Protein AF-A0A7W9X3P3-F1 (afdb_monomer)

pLDDT: mean 77.95, std 15.44, range [46.75, 98.12]

Secondary structure (DSSP, 8-state):
-----B-S-TTT--B-SS--SB-TTT--BSS-TT-PPPPP---------PPPPPPPPPPPPPPPP-PPPP--PPPPPPPPPPPPPPPPPPPPP------PPPPPPPP-------HHHHHHHHHHHHHHHHHHSPPHHHHHHHHHHHHHHHHTT-HHHHHHHHHHHHHTT--HHHHHHHHHHHHHHHHHHHHHHHHHHHHHHHHHHHHHHHHTT-HHHHHHHHHHHHHHH---HHHHHHHHHHHHHHHTSGGG-TT-

Organism: NCBI:txid373040

Solvent-accessible surface area (backbone atoms only — not comparable to full-atom values): 16671 Å² total; per-residue (Å²): 133,90,80,71,55,43,46,82,51,83,91,68,58,50,70,49,98,61,93,57,65,49,39,92,87,79,64,51,67,62,58,75,92,79,75,70,81,79,76,87,82,79,84,80,84,91,75,95,75,80,92,74,81,84,77,80,85,79,80,86,78,81,84,76,87,80,77,82,76,83,83,79,78,77,80,82,77,82,79,83,79,83,79,84,81,84,85,80,83,88,80,86,91,79,87,92,78,92,76,81,88,76,85,80,80,80,78,82,80,75,72,75,79,54,67,68,60,52,52,49,53,50,49,52,52,51,49,53,52,55,73,68,48,74,54,67,72,62,54,51,52,53,51,53,50,32,52,51,38,19,69,70,58,35,64,65,64,25,48,54,47,48,56,55,44,60,73,64,66,64,57,72,67,60,51,50,53,51,50,51,53,43,52,53,28,47,54,52,37,53,51,52,50,51,49,50,55,52,45,55,57,51,50,56,53,32,49,54,26,50,76,69,68,36,39,69,60,27,48,53,52,50,52,54,49,31,71,78,71,53,81,50,73,68,57,47,52,53,48,52,52,43,58,48,54,47,65,73,31,76,88,64,45,92,88,116

Foldseek 3Di:
DDQDQFDPPPVGGDGHPDDDQADPPPRDGPDDPPPDPDDDDDDDDDDDDDDDDDDDDDDDDDDDDDDDDDDDDDDDDDDDDDDDDDDDDDDDDDDDDDDDDDDDDDDPPPPPPPVVVVVVVVVVVVVVVVVLQPDPVVLVVLLVVLLVCLLVVNLPVSVVSLVVSVVNVDDPVSNVVSVVSSVVSNVVSVLVVVLVVVCVVLVVVLVVCVVVLNLVVSLVSLVVSCVVNNDDPVSVVSNVVSVVSCCVDPVNDPPD

Radius of gyration: 38.67 Å; Cα contacts (8 Å, |Δi|>4): 108; chains: 1; bounding box: 88×58×127 Å

Sequence (256 aa):
MAHNDSCINTGCGRAFPQPVDFCPWCGTAQRPLNAVPAPPVVMPTVFPVLPVTPAPPAPPVPPAPVIAAPVVQPPPAPKPIPAPAPSVPPAPPVPPVRANPPPRPAVPTRKPIRLRWWLIGLGLLWLAWMLTKPTAARIERRMASAVALAKECKPKEAQDELIALRKTRATPEQLRQVQSALNTAAAACTRAEQRRAAWTTANNAIERLLNAGSFEQARTRLATFTKCWGEDARTREVKARIDAGRRDHPLADPSR

Mean predicted aligned error: 20.93 Å

Nearest PDB structures (foldseek):
  7kw7-assembly1_E  TM=3.861E-01  e=1.445E+00  Homo sapiens
  3uq3-assembly1_A  TM=3.577E-01  e=4.875E+00  Saccharomyces cerevisiae S288C
  4ui9-assembly1_K  TM=4.237E-01  e=7.059E+00  Homo sapiens

Structure (mmCIF, N/CA/C/O backbone):
data_AF-A0A7W9X3P3-F1
#
_entry.id   AF-A0A7W9X3P3-F1
#
loop_
_atom_site.group_PDB
_atom_site.id
_atom_site.type_symbol
_atom_site.label_atom_id
_atom_site.label_alt_id
_atom_site.label_comp_id
_atom_site.label_asym_id
_atom_site.label_entity_id
_atom_site.label_seq_id
_atom_site.pdbx_PDB_ins_code
_atom_site.Cartn_x
_atom_site.Cartn_y
_atom_site.Cartn_z
_atom_site.occupancy
_atom_site.B_iso_or_equiv
_atom_site.auth_seq_id
_atom_site.auth_comp_id
_atom_site.auth_asym_id
_atom_site.auth_atom_id
_atom_site.pdbx_PDB_model_num
ATOM 1 N N . MET A 1 1 ? 36.870 16.462 22.069 1.00 52.88 1 MET A N 1
ATOM 2 C CA . MET A 1 1 ? 35.479 16.392 21.573 1.00 52.88 1 MET A CA 1
ATOM 3 C C . MET A 1 1 ? 34.710 17.477 22.305 1.00 52.88 1 MET A C 1
ATOM 5 O O . MET A 1 1 ? 34.706 17.442 23.526 1.00 52.88 1 MET A O 1
ATOM 9 N N . ALA A 1 2 ? 34.191 18.489 21.609 1.00 53.66 2 ALA A N 1
ATOM 10 C CA . ALA A 1 2 ? 33.424 19.554 22.255 1.00 53.66 2 ALA A CA 1
ATOM 11 C C . ALA A 1 2 ? 32.074 18.981 22.711 1.00 53.66 2 ALA A C 1
ATOM 13 O O . ALA A 1 2 ? 31.336 18.429 21.894 1.00 53.66 2 ALA A O 1
ATOM 14 N N . HIS A 1 3 ? 31.789 19.039 24.010 1.00 65.62 3 HIS A N 1
ATOM 15 C CA . HIS A 1 3 ? 30.486 18.658 24.540 1.00 65.62 3 HIS A CA 1
ATOM 16 C C . HIS A 1 3 ? 29.525 19.825 24.310 1.00 65.62 3 HIS A C 1
ATOM 18 O O . HIS A 1 3 ? 29.784 20.944 24.741 1.00 65.62 3 HIS A O 1
ATOM 24 N N . ASN A 1 4 ? 28.449 19.577 23.564 1.00 74.50 4 ASN A N 1
ATOM 25 C CA . ASN A 1 4 ? 27.385 20.556 23.404 1.00 74.50 4 ASN A CA 1
ATOM 26 C C . ASN A 1 4 ? 26.510 20.503 24.655 1.00 74.50 4 ASN A C 1
ATOM 28 O O . ASN A 1 4 ? 25.681 19.606 24.795 1.00 74.50 4 ASN A O 1
ATOM 32 N N . ASP A 1 5 ? 26.669 21.483 25.540 1.00 84.56 5 ASP A N 1
ATOM 33 C CA . ASP A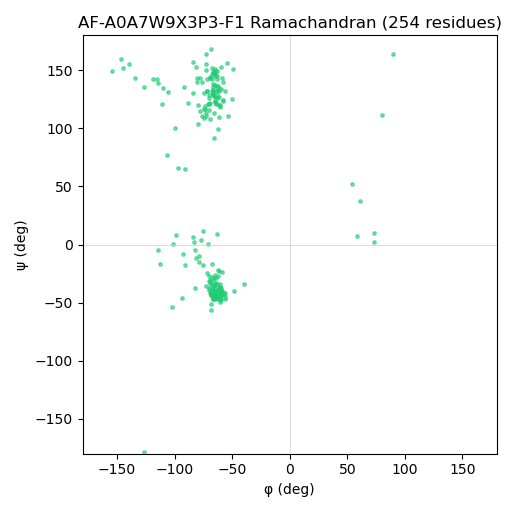 1 5 ? 25.846 21.624 26.748 1.00 84.56 5 ASP A CA 1
ATOM 34 C C . ASP A 1 5 ? 24.438 22.166 26.440 1.00 84.56 5 ASP A C 1
ATOM 36 O O . ASP A 1 5 ? 23.705 22.549 27.344 1.00 84.56 5 ASP A O 1
ATOM 40 N N . SER A 1 6 ? 24.031 22.213 25.166 1.00 89.69 6 SER A N 1
ATOM 41 C CA . SER A 1 6 ? 22.710 22.664 24.725 1.00 89.69 6 SER A CA 1
ATOM 42 C C . SER A 1 6 ? 22.143 21.814 23.592 1.00 89.69 6 SER A C 1
ATOM 44 O O . SER A 1 6 ? 22.866 21.145 22.854 1.00 89.69 6 SER A O 1
ATOM 46 N N . CYS A 1 7 ? 20.815 21.814 23.483 1.00 90.69 7 CYS A N 1
ATOM 47 C CA . CYS A 1 7 ? 20.086 21.038 22.490 1.00 90.69 7 CYS A CA 1
ATOM 48 C C . CYS A 1 7 ? 20.416 21.483 21.055 1.00 90.69 7 CYS A C 1
ATOM 50 O O . CYS A 1 7 ? 20.187 22.638 20.706 1.00 90.69 7 CYS A O 1
ATOM 52 N N . ILE A 1 8 ? 20.823 20.537 20.196 1.00 91.19 8 ILE A N 1
ATOM 53 C CA . ILE A 1 8 ? 21.183 20.776 18.783 1.00 91.19 8 ILE A CA 1
ATOM 54 C C . ILE A 1 8 ? 20.029 21.332 17.930 1.00 91.19 8 ILE A C 1
ATOM 56 O O . ILE A 1 8 ? 20.245 21.957 16.895 1.00 91.19 8 ILE A O 1
ATOM 60 N N . ASN A 1 9 ? 18.783 21.115 18.360 1.00 88.50 9 ASN A N 1
ATOM 61 C CA . ASN A 1 9 ? 17.610 21.701 17.723 1.00 88.50 9 ASN A CA 1
ATOM 62 C C . ASN A 1 9 ? 17.520 23.204 18.040 1.00 88.50 9 ASN A C 1
ATOM 64 O O . ASN A 1 9 ? 17.231 23.581 19.182 1.00 88.50 9 ASN A O 1
ATOM 68 N N . THR A 1 10 ? 17.691 24.040 17.011 1.00 87.19 10 THR A N 1
ATOM 69 C CA . THR A 1 10 ? 17.633 25.510 17.091 1.00 87.19 10 THR A CA 1
ATOM 70 C C . THR A 1 10 ? 16.294 26.041 17.607 1.00 87.19 10 THR A C 1
ATOM 72 O O . THR A 1 10 ? 16.258 27.122 18.184 1.00 87.19 10 THR A O 1
ATOM 75 N N . GLY A 1 11 ? 15.202 25.277 17.474 1.00 88.81 11 GLY A N 1
ATOM 76 C CA . GLY A 1 11 ? 13.895 25.632 18.034 1.00 88.81 11 GLY A CA 1
ATOM 77 C C . GLY A 1 11 ? 13.750 25.362 19.538 1.00 88.81 11 GLY A C 1
ATOM 78 O O . GLY A 1 11 ? 12.816 25.860 20.159 1.00 88.81 11 GLY A O 1
ATOM 79 N N . CYS A 1 12 ? 14.646 24.569 20.138 1.00 93.06 12 CYS A N 1
ATOM 80 C CA . CYS A 1 12 ? 14.621 24.268 21.570 1.00 93.06 12 CYS A CA 1
ATOM 81 C C . CYS A 1 12 ? 15.664 25.085 22.339 1.00 93.06 12 CYS A C 1
ATOM 83 O O . CYS A 1 12 ? 15.305 25.734 23.318 1.00 93.06 12 CYS A O 1
ATOM 85 N N . GLY A 1 13 ? 16.937 25.033 21.925 1.00 85.81 13 GLY A N 1
ATOM 86 C CA . GLY A 1 13 ? 18.033 25.850 22.473 1.00 85.81 13 GLY A CA 1
ATOM 87 C C . GLY A 1 13 ? 18.315 25.720 23.979 1.00 85.81 13 GLY A C 1
ATOM 88 O O . GLY A 1 13 ? 19.098 26.493 24.523 1.00 85.81 13 GLY A O 1
ATOM 89 N N . ARG A 1 14 ? 17.680 24.779 24.688 1.00 88.62 14 ARG A N 1
ATOM 90 C CA . ARG A 1 14 ? 17.840 24.626 26.142 1.00 88.62 14 ARG A CA 1
ATOM 91 C C . ARG A 1 14 ? 19.169 23.962 26.486 1.00 88.62 14 ARG A C 1
ATOM 93 O O . ARG A 1 14 ? 19.564 23.002 25.823 1.00 88.62 14 ARG A O 1
ATOM 100 N N . ALA A 1 15 ? 19.807 24.464 27.540 1.00 90.94 15 ALA A N 1
ATOM 101 C CA . ALA A 1 15 ? 21.028 23.901 28.098 1.00 90.94 15 ALA A CA 1
ATOM 102 C C . ALA A 1 15 ? 20.743 22.706 29.024 1.00 90.94 15 ALA A C 1
ATOM 104 O O . ALA A 1 15 ? 19.674 22.633 29.640 1.00 90.94 15 ALA A O 1
ATOM 105 N N . PHE A 1 16 ? 21.700 21.788 29.135 1.00 87.44 16 PHE A N 1
ATOM 106 C CA . PHE A 1 16 ? 21.629 20.610 29.993 1.00 87.44 16 PHE A CA 1
ATOM 107 C C . PHE A 1 16 ? 22.685 20.669 31.102 1.00 87.44 16 PHE A C 1
ATOM 109 O O . PHE A 1 16 ? 23.813 21.075 30.842 1.00 87.44 16 PHE A O 1
ATOM 116 N N . PRO A 1 17 ? 22.365 20.203 32.323 1.00 85.06 17 PRO A N 1
ATOM 117 C CA . PRO A 1 17 ? 23.364 20.037 33.377 1.00 85.06 17 PRO A CA 1
ATOM 118 C C . PRO A 1 17 ? 24.263 18.806 33.162 1.00 85.06 17 PRO A C 1
ATOM 120 O O . PRO A 1 17 ? 25.310 18.703 33.793 1.00 85.06 17 PRO A O 1
ATOM 123 N N . GLN A 1 18 ? 23.852 17.857 32.310 1.00 86.31 18 GLN A N 1
ATOM 124 C CA . GLN A 1 18 ? 24.606 16.649 31.959 1.00 86.31 18 GLN A CA 1
ATOM 125 C C . GLN A 1 18 ? 24.376 16.269 30.486 1.00 86.31 18 GLN A C 1
ATOM 127 O O . GLN A 1 18 ? 23.300 16.552 29.952 1.00 86.31 18 GLN A O 1
ATOM 132 N N . PRO A 1 19 ? 25.341 15.600 29.828 1.00 85.25 19 PRO A N 1
ATOM 133 C CA . PRO A 1 19 ? 25.172 15.114 28.464 1.00 85.25 19 PRO A CA 1
ATOM 134 C C . PRO A 1 19 ? 24.085 14.033 28.410 1.00 85.25 19 PRO A C 1
ATOM 136 O O . PRO A 1 19 ? 24.173 13.008 29.082 1.00 85.25 19 PRO A O 1
ATOM 139 N N . VAL A 1 20 ? 23.067 14.262 27.583 1.00 88.81 20 VAL A N 1
ATOM 140 C CA . VAL A 1 20 ? 21.946 13.340 27.353 1.00 88.81 20 VAL A CA 1
ATOM 141 C C . VAL A 1 20 ? 21.919 12.911 25.889 1.00 88.81 20 VAL A C 1
ATOM 143 O O . VAL A 1 20 ? 22.173 13.725 25.006 1.00 88.81 20 VAL A O 1
ATOM 146 N N . ASP A 1 21 ? 21.587 11.648 25.604 1.00 91.25 21 ASP A N 1
ATOM 147 C CA . ASP A 1 21 ? 21.492 11.163 24.217 1.00 91.25 21 ASP A CA 1
ATOM 148 C C . ASP A 1 21 ? 20.252 11.720 23.490 1.00 91.25 21 ASP A C 1
ATOM 150 O O . ASP A 1 21 ? 20.253 11.855 22.265 1.00 91.25 21 ASP A O 1
ATOM 154 N N . PHE A 1 22 ? 19.215 12.108 24.241 1.00 90.44 22 PHE A N 1
ATOM 155 C CA . PHE A 1 22 ? 17.973 12.700 23.737 1.00 90.44 22 PHE A CA 1
ATOM 156 C C . PHE A 1 22 ? 17.561 13.920 24.564 1.00 90.44 22 PHE A C 1
ATOM 158 O O . PHE A 1 22 ? 17.693 13.931 25.785 1.00 90.44 22 PHE A O 1
ATOM 165 N N . CYS A 1 23 ? 17.001 14.938 23.905 1.00 92.19 23 CYS A N 1
ATOM 166 C CA . CYS A 1 23 ? 16.419 16.087 24.592 1.00 92.19 23 CYS A CA 1
ATOM 167 C C . CYS A 1 23 ? 15.134 15.680 25.345 1.00 92.19 23 CYS A C 1
ATOM 169 O O . CYS A 1 23 ? 14.175 15.278 24.687 1.00 92.19 23 CYS A O 1
ATOM 171 N N . PRO A 1 24 ? 15.030 15.864 26.673 1.00 91.88 24 PRO A N 1
ATOM 172 C CA . PRO A 1 24 ? 13.815 15.592 27.437 1.00 91.88 24 PRO A CA 1
ATOM 173 C C . PRO A 1 24 ? 12.662 16.553 27.104 1.00 91.88 24 PRO A C 1
ATOM 175 O O . PRO A 1 24 ? 11.518 16.260 27.430 1.00 91.88 24 PRO A O 1
ATOM 178 N N . TRP A 1 25 ? 12.936 17.692 26.456 1.00 91.94 25 TRP A N 1
ATOM 179 C CA . TRP A 1 25 ? 11.903 18.679 26.118 1.00 91.94 25 TRP A CA 1
ATOM 180 C C . TRP A 1 25 ? 11.325 18.494 24.716 1.00 91.94 25 TRP A C 1
ATOM 182 O O . TRP A 1 25 ? 10.112 18.552 24.551 1.00 91.94 25 TRP A O 1
ATOM 192 N N . CYS A 1 26 ? 12.170 18.285 23.703 1.00 92.81 26 CYS A N 1
ATOM 193 C CA . CYS A 1 26 ? 11.725 18.180 22.306 1.00 92.81 26 CYS A CA 1
ATOM 194 C C . CYS A 1 26 ? 11.942 16.797 21.674 1.00 92.81 26 CYS A C 1
ATOM 196 O O . CYS A 1 26 ? 11.560 16.591 20.527 1.00 92.81 26 CYS A O 1
ATOM 198 N N . GLY A 1 27 ? 12.575 15.857 22.382 1.00 91.62 27 GLY A N 1
ATOM 199 C CA . GLY A 1 27 ? 12.833 14.500 21.891 1.00 91.62 27 GLY A CA 1
ATOM 200 C C . GLY A 1 27 ? 13.923 14.385 20.820 1.00 91.62 27 GLY A C 1
ATOM 201 O O . GLY A 1 27 ? 14.166 13.288 20.328 1.00 91.62 27 GLY A O 1
ATOM 202 N N . THR A 1 28 ? 14.598 15.475 20.435 1.00 91.94 28 THR A N 1
ATOM 203 C CA . THR A 1 28 ? 15.670 15.423 19.426 1.00 91.94 28 THR A CA 1
ATOM 204 C C . THR A 1 28 ? 16.890 14.659 19.952 1.00 91.94 28 THR A C 1
ATOM 206 O O . THR A 1 28 ? 17.358 14.930 21.062 1.00 91.94 28 THR A O 1
ATOM 209 N N . ALA A 1 29 ? 17.410 13.723 19.152 1.00 91.19 29 ALA A N 1
ATOM 210 C CA . ALA A 1 29 ? 18.646 12.999 19.442 1.00 91.19 29 ALA A CA 1
ATOM 211 C C . ALA A 1 29 ? 19.849 13.955 19.393 1.00 91.19 29 ALA A C 1
ATOM 213 O O . ALA A 1 29 ? 20.026 14.682 18.417 1.00 91.19 29 ALA A O 1
ATOM 214 N N . GLN A 1 30 ? 20.666 13.955 20.445 1.00 87.88 30 GLN A N 1
ATOM 215 C CA . GLN A 1 30 ? 21.845 14.821 20.571 1.00 87.88 30 GLN A CA 1
ATOM 216 C C . GLN A 1 30 ? 23.120 14.165 20.031 1.00 87.88 30 GLN A C 1
ATOM 218 O O . GLN A 1 30 ? 24.097 14.859 19.756 1.00 87.88 30 GLN A O 1
ATOM 223 N N . ARG A 1 31 ? 23.124 12.836 19.855 1.00 82.31 31 ARG A N 1
ATOM 224 C CA . ARG A 1 31 ? 24.236 12.099 19.247 1.00 82.31 31 ARG A CA 1
ATOM 225 C C . ARG A 1 31 ? 23.866 11.549 17.867 1.00 82.31 31 ARG A C 1
ATOM 227 O O . ARG A 1 31 ? 22.810 10.932 17.726 1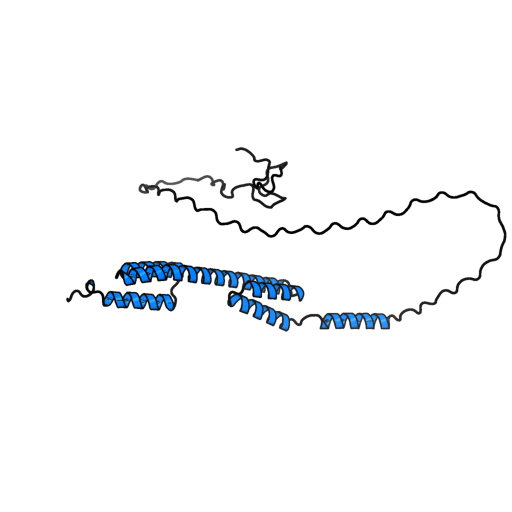.00 82.31 31 ARG A O 1
ATOM 234 N N . PRO A 1 32 ? 24.743 11.694 16.857 1.00 68.62 32 PRO A N 1
ATOM 235 C CA . PRO A 1 32 ? 24.604 10.951 15.614 1.00 68.62 32 PRO A CA 1
ATOM 236 C C . PRO A 1 32 ? 24.792 9.458 15.913 1.00 68.62 32 PRO A C 1
ATOM 238 O O . PRO A 1 32 ? 25.832 9.049 16.425 1.00 68.62 32 PRO A O 1
ATOM 241 N N . LEU A 1 33 ? 23.800 8.635 15.568 1.00 59.56 33 LEU A N 1
ATOM 242 C CA . LEU A 1 33 ? 23.767 7.179 15.805 1.00 59.56 33 LEU A CA 1
ATOM 243 C C . LEU A 1 33 ? 24.865 6.375 15.067 1.00 59.56 33 LEU A C 1
ATOM 245 O O . LEU A 1 33 ? 24.839 5.150 15.082 1.00 59.56 33 LEU A O 1
ATOM 249 N N . ASN A 1 34 ? 25.840 7.040 14.443 1.00 55.09 34 ASN A N 1
ATOM 250 C CA . ASN A 1 34 ? 26.909 6.415 13.660 1.00 55.09 34 ASN A CA 1
ATOM 251 C C . ASN A 1 34 ? 28.246 6.253 14.398 1.00 55.09 34 ASN A C 1
ATOM 253 O O . ASN A 1 34 ? 29.224 5.835 13.787 1.00 55.09 34 ASN A O 1
ATOM 257 N N . ALA A 1 35 ? 28.313 6.526 15.701 1.00 51.00 35 ALA A N 1
ATOM 258 C CA . ALA A 1 35 ? 29.485 6.185 16.508 1.00 51.00 35 ALA A CA 1
ATOM 259 C C . ALA A 1 35 ? 29.265 4.855 17.246 1.00 51.00 35 ALA A C 1
ATOM 261 O O . ALA A 1 35 ? 29.175 4.820 18.471 1.00 51.00 35 ALA A O 1
ATOM 262 N N . VAL A 1 36 ? 29.161 3.753 16.499 1.00 49.44 36 VAL A N 1
ATOM 263 C CA . VAL A 1 36 ? 29.409 2.423 17.070 1.00 49.44 36 VAL A CA 1
ATOM 264 C C . VAL A 1 36 ? 30.929 2.304 17.237 1.00 49.44 36 VAL A C 1
ATOM 266 O O . VAL A 1 36 ? 31.634 2.367 16.228 1.00 49.44 36 VAL A O 1
ATOM 269 N N . PRO A 1 37 ? 31.477 2.170 18.458 1.00 50.69 37 PRO A N 1
ATOM 270 C CA . PRO A 1 37 ? 32.883 1.828 18.617 1.00 50.69 37 PRO A CA 1
ATOM 271 C C . PRO A 1 37 ? 33.103 0.432 18.027 1.00 50.69 37 PRO A C 1
ATOM 273 O O . PRO A 1 37 ? 32.436 -0.529 18.413 1.00 50.69 37 PRO A O 1
ATOM 276 N N . ALA A 1 38 ? 34.005 0.333 17.051 1.00 47.56 38 ALA A N 1
ATOM 277 C CA . ALA A 1 38 ? 34.409 -0.943 16.481 1.00 47.56 38 ALA A CA 1
ATOM 278 C C . ALA A 1 38 ? 34.924 -1.870 17.604 1.00 47.56 38 ALA A C 1
ATOM 280 O O . ALA A 1 38 ? 35.729 -1.422 18.426 1.00 47.56 38 ALA A O 1
ATOM 281 N N . PRO A 1 39 ? 34.481 -3.139 17.678 1.00 62.25 39 PRO A N 1
ATOM 282 C CA . PRO A 1 39 ? 35.077 -4.097 18.599 1.00 62.25 39 PRO A CA 1
ATOM 283 C C . PRO A 1 39 ? 36.552 -4.341 18.223 1.00 62.25 39 PRO A C 1
ATOM 285 O O . PRO A 1 39 ? 36.898 -4.260 17.040 1.00 62.25 39 PRO A O 1
ATOM 288 N N . PRO A 1 40 ? 37.433 -4.640 19.197 1.00 53.09 40 PRO A N 1
ATOM 289 C CA . PRO A 1 40 ? 38.835 -4.922 18.918 1.00 53.09 40 PRO A CA 1
ATOM 290 C C . PRO A 1 40 ? 38.954 -6.149 18.006 1.00 53.09 40 PRO A C 1
ATOM 292 O O . PRO A 1 40 ? 38.499 -7.245 18.337 1.00 53.09 40 PRO A O 1
ATOM 295 N N . VAL A 1 41 ? 39.559 -5.942 16.836 1.00 52.94 41 VAL A N 1
ATOM 296 C CA . VAL A 1 41 ? 39.858 -6.986 15.854 1.00 52.94 41 VAL A CA 1
ATOM 297 C C . VAL A 1 41 ? 40.957 -7.882 16.420 1.00 52.94 41 VAL A C 1
ATOM 299 O O . VAL A 1 41 ? 42.119 -7.490 16.498 1.00 52.94 41 VAL A O 1
ATOM 302 N N . VAL A 1 42 ? 40.585 -9.102 16.797 1.00 54.47 42 VAL A N 1
ATOM 303 C CA . VAL A 1 42 ? 41.519 -10.218 16.958 1.00 54.47 42 VAL A CA 1
ATOM 304 C C . VAL A 1 42 ? 41.873 -10.699 15.549 1.00 54.47 42 VAL A C 1
ATOM 306 O O . VAL A 1 42 ? 41.019 -11.230 14.841 1.00 54.47 42 VAL A O 1
ATOM 309 N N . MET A 1 43 ? 43.116 -10.470 15.114 1.00 46.75 43 MET A N 1
ATOM 310 C CA . MET A 1 43 ? 43.662 -11.083 13.894 1.00 46.75 43 MET A CA 1
ATOM 311 C C . MET A 1 43 ? 43.718 -12.608 14.069 1.00 46.75 43 MET A C 1
ATOM 313 O O . MET A 1 43 ? 44.078 -13.078 15.151 1.00 46.75 43 MET A O 1
ATOM 317 N N . PRO A 1 44 ? 43.438 -13.388 13.010 1.00 51.00 44 PRO A N 1
ATOM 318 C CA . PRO A 1 44 ? 44.576 -14.014 12.337 1.00 51.00 44 PRO A CA 1
ATOM 319 C C . PRO A 1 44 ? 44.433 -14.205 10.812 1.00 51.00 44 PRO A C 1
ATOM 321 O O . PRO A 1 44 ? 43.346 -14.306 10.254 1.00 51.00 44 PRO A O 1
ATOM 324 N N . THR A 1 45 ? 45.609 -14.357 10.199 1.00 46.84 45 THR A N 1
ATOM 325 C CA . THR A 1 45 ? 45.905 -15.020 8.917 1.00 46.84 45 THR A CA 1
ATOM 326 C C . THR A 1 45 ? 45.643 -14.245 7.621 1.00 46.84 45 THR A C 1
ATOM 328 O O . THR A 1 45 ? 44.526 -13.999 7.178 1.00 46.84 45 THR A O 1
ATOM 331 N N . VAL A 1 46 ? 46.774 -13.922 6.994 1.00 52.22 46 VAL A N 1
ATOM 332 C CA . VAL A 1 46 ? 46.981 -13.246 5.716 1.00 52.22 46 VAL A CA 1
ATOM 333 C C . VAL A 1 46 ? 46.571 -14.150 4.547 1.00 52.22 46 VAL A C 1
ATOM 335 O O . VAL A 1 46 ? 47.107 -15.244 4.398 1.00 52.22 46 VAL A O 1
ATOM 338 N N . PHE A 1 47 ? 45.698 -13.649 3.673 1.00 49.28 47 PHE A N 1
ATOM 339 C CA . PHE A 1 47 ? 45.596 -14.065 2.269 1.00 49.28 47 PHE A CA 1
ATOM 340 C C . PHE A 1 47 ? 45.678 -12.807 1.388 1.00 49.28 47 PHE A C 1
ATOM 342 O O . PHE A 1 47 ? 45.037 -11.806 1.719 1.00 49.28 47 PHE A O 1
ATOM 349 N N . PRO A 1 48 ? 46.451 -12.807 0.286 1.00 60.81 48 PRO A N 1
ATOM 350 C CA . PRO A 1 48 ? 46.573 -11.634 -0.570 1.00 60.81 48 PRO A CA 1
ATOM 351 C C . PRO A 1 48 ? 45.334 -11.503 -1.469 1.00 60.81 48 PRO A C 1
ATOM 353 O O . PRO A 1 48 ? 45.093 -12.341 -2.336 1.00 60.81 48 PRO A O 1
ATOM 356 N N . VAL A 1 49 ? 44.553 -10.437 -1.270 1.00 54.25 49 VAL A N 1
ATOM 357 C CA . VAL A 1 49 ? 43.467 -10.021 -2.172 1.00 54.25 49 VAL A CA 1
ATOM 358 C C . VAL A 1 49 ? 43.926 -8.790 -2.954 1.00 54.25 49 VAL A C 1
ATOM 360 O O . VAL A 1 49 ? 44.474 -7.845 -2.390 1.00 54.25 49 VAL A O 1
ATOM 363 N N . LEU A 1 50 ? 43.721 -8.853 -4.270 1.00 59.88 50 LEU A N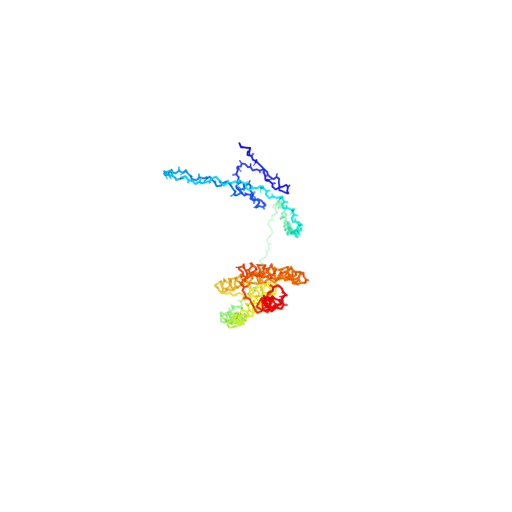 1
ATOM 364 C CA . LEU A 1 50 ? 44.034 -7.846 -5.288 1.00 59.88 50 LEU A CA 1
ATOM 365 C C . LEU A 1 50 ? 43.522 -6.427 -4.937 1.00 59.88 50 LEU A C 1
ATOM 367 O O . LEU A 1 50 ? 42.484 -6.295 -4.284 1.00 59.88 50 LEU A O 1
ATOM 371 N N . PRO A 1 51 ? 44.190 -5.359 -5.417 1.00 58.41 51 PRO A N 1
ATOM 372 C CA . PRO A 1 51 ? 43.796 -3.982 -5.134 1.00 58.41 51 PRO A CA 1
ATOM 373 C C . PRO A 1 51 ? 42.492 -3.611 -5.859 1.00 58.41 51 PRO A C 1
ATOM 375 O O . PRO A 1 51 ? 42.439 -3.557 -7.086 1.00 58.41 51 PRO A O 1
ATOM 378 N N . VAL A 1 52 ? 41.443 -3.321 -5.086 1.00 62.47 52 VAL A N 1
ATOM 379 C CA . VAL A 1 52 ? 40.202 -2.704 -5.576 1.00 62.47 52 VAL A CA 1
ATOM 380 C C . VAL A 1 52 ? 40.359 -1.186 -5.515 1.00 62.47 52 VAL A C 1
ATOM 382 O O . VAL A 1 52 ? 40.608 -0.611 -4.457 1.00 62.47 52 VAL A O 1
ATOM 385 N N . THR A 1 53 ? 40.218 -0.538 -6.667 1.00 61.50 53 THR A N 1
ATOM 386 C CA . THR A 1 53 ? 40.180 0.917 -6.835 1.00 61.50 53 THR A CA 1
ATOM 387 C C . THR A 1 53 ? 38.993 1.527 -6.071 1.00 61.50 53 THR A C 1
ATOM 389 O O . THR A 1 53 ? 37.868 1.042 -6.214 1.00 61.50 53 THR A O 1
ATOM 392 N N . PRO A 1 54 ? 39.186 2.597 -5.274 1.00 60.47 54 PRO A N 1
ATOM 393 C CA . PRO A 1 54 ? 38.086 3.258 -4.579 1.00 60.47 54 PRO A CA 1
ATOM 394 C C . PRO A 1 54 ? 37.182 4.011 -5.566 1.00 60.47 54 PRO A C 1
ATOM 396 O O . PRO A 1 54 ? 37.646 4.805 -6.384 1.00 60.47 54 PRO A O 1
ATOM 399 N N . ALA A 1 55 ? 35.876 3.753 -5.476 1.00 65.19 55 ALA A N 1
ATOM 400 C CA . ALA A 1 55 ? 34.848 4.467 -6.225 1.00 65.19 55 ALA A CA 1
ATOM 401 C C . ALA A 1 55 ? 34.704 5.926 -5.728 1.00 65.19 55 ALA A C 1
ATOM 403 O O . ALA A 1 55 ? 34.818 6.169 -4.523 1.00 65.19 55 ALA A O 1
ATOM 404 N N . PRO A 1 56 ? 34.434 6.899 -6.620 1.00 70.12 56 PRO A N 1
ATOM 405 C CA . PRO A 1 56 ? 34.264 8.302 -6.246 1.00 70.12 56 PRO A CA 1
ATOM 406 C C . PRO A 1 56 ? 32.999 8.534 -5.391 1.00 70.12 56 PRO A C 1
ATOM 408 O O . PRO A 1 56 ? 31.999 7.832 -5.567 1.00 70.12 56 PRO A O 1
ATOM 411 N N . PRO A 1 57 ? 33.014 9.524 -4.476 1.00 65.94 57 PRO A N 1
ATOM 412 C CA . PRO A 1 57 ? 31.882 9.830 -3.605 1.00 65.94 57 PRO A CA 1
ATOM 413 C C . PRO A 1 57 ? 30.680 10.372 -4.394 1.00 65.94 57 PRO A C 1
ATOM 415 O O . PRO A 1 57 ? 30.822 11.200 -5.294 1.00 65.94 57 PRO A O 1
ATOM 418 N N . ALA A 1 58 ? 29.484 9.902 -4.033 1.00 65.62 58 ALA A N 1
ATOM 419 C CA . ALA A 1 58 ? 28.220 10.336 -4.620 1.00 65.62 58 ALA A CA 1
ATOM 420 C C . ALA A 1 58 ? 27.893 11.807 -4.269 1.00 65.62 58 ALA A C 1
ATOM 422 O O . ALA A 1 58 ? 28.212 12.254 -3.164 1.00 65.62 58 ALA A O 1
ATOM 423 N N . PRO A 1 59 ? 27.235 12.562 -5.173 1.00 70.19 59 PRO A N 1
ATOM 424 C CA . PRO A 1 59 ? 26.844 13.946 -4.920 1.00 70.19 59 PRO A CA 1
ATOM 425 C C . PRO A 1 59 ? 25.759 14.061 -3.829 1.00 70.19 59 PRO A C 1
ATOM 427 O O . PRO A 1 59 ? 24.946 13.145 -3.663 1.00 70.19 59 PRO A O 1
ATOM 430 N N . PRO A 1 60 ? 25.714 15.189 -3.093 1.00 63.44 60 PRO A N 1
ATOM 431 C CA . PRO A 1 60 ? 24.753 15.413 -2.018 1.00 63.44 60 PRO A CA 1
ATOM 432 C C . PRO A 1 60 ? 23.319 15.521 -2.553 1.00 63.44 60 PRO A C 1
ATOM 434 O O . PRO A 1 60 ? 23.032 16.254 -3.499 1.00 63.44 60 PRO A O 1
ATOM 437 N N . VAL A 1 61 ? 22.409 14.784 -1.915 1.00 70.31 61 VAL A N 1
ATOM 438 C CA . VAL A 1 61 ? 20.967 14.810 -2.191 1.00 70.31 61 VAL A CA 1
ATOM 439 C C . VAL A 1 61 ? 20.378 16.133 -1.669 1.00 70.31 61 VAL A C 1
ATOM 441 O O . VAL A 1 61 ? 20.660 16.495 -0.524 1.00 70.31 61 VAL A O 1
ATOM 444 N N . PRO A 1 62 ? 19.565 16.865 -2.457 1.00 64.75 62 PRO A N 1
ATOM 445 C CA . PRO A 1 62 ? 18.918 18.091 -1.995 1.00 64.75 62 PRO A CA 1
ATOM 446 C C . PRO A 1 62 ? 17.910 17.812 -0.860 1.00 64.75 62 PRO A C 1
ATOM 448 O O . PRO A 1 62 ? 17.249 16.769 -0.868 1.00 64.75 62 PRO A O 1
ATOM 451 N N . PRO A 1 63 ? 17.765 18.728 0.116 1.00 63.16 63 PRO A N 1
ATOM 452 C CA . PRO A 1 63 ? 16.853 18.552 1.241 1.00 63.16 63 PRO A CA 1
ATOM 453 C C . PRO A 1 63 ? 15.387 18.561 0.786 1.00 63.16 63 PRO A C 1
ATOM 455 O O . PRO A 1 63 ? 14.961 19.403 -0.004 1.00 63.16 63 PRO A O 1
ATOM 458 N N . ALA A 1 64 ? 14.610 17.612 1.311 1.00 59.28 64 ALA A N 1
ATOM 459 C CA . ALA A 1 64 ? 13.169 17.530 1.104 1.00 59.28 64 ALA A CA 1
ATOM 460 C C . ALA A 1 64 ? 12.435 18.737 1.735 1.00 59.28 64 ALA A C 1
ATOM 462 O O . ALA A 1 64 ? 12.873 19.241 2.774 1.00 59.28 64 ALA A O 1
ATOM 463 N N . PRO A 1 65 ? 11.303 19.189 1.159 1.00 55.31 65 PRO A N 1
ATOM 464 C CA . PRO A 1 65 ? 10.502 20.266 1.729 1.00 55.31 65 PRO A CA 1
ATOM 465 C C . PRO A 1 65 ? 9.907 19.856 3.083 1.00 55.31 65 PRO A C 1
ATOM 467 O O . PRO A 1 65 ? 9.248 18.824 3.217 1.00 55.31 65 PRO A O 1
ATOM 470 N N . VAL A 1 66 ? 10.143 20.696 4.091 1.00 57.66 66 VAL A N 1
ATOM 471 C CA . VAL A 1 66 ? 9.618 20.552 5.450 1.00 57.66 66 VAL A CA 1
ATOM 472 C C . VAL A 1 66 ? 8.126 20.887 5.432 1.00 57.66 66 VAL A C 1
ATOM 474 O O . VAL A 1 66 ? 7.742 22.040 5.246 1.00 57.66 66 VAL A O 1
ATOM 477 N N . ILE A 1 67 ? 7.272 19.883 5.625 1.00 54.44 67 ILE A N 1
ATOM 478 C CA . ILE A 1 67 ? 5.846 20.100 5.882 1.00 54.44 67 ILE A CA 1
ATOM 479 C C . ILE A 1 67 ? 5.724 20.618 7.318 1.00 54.44 67 ILE A C 1
ATOM 481 O O . ILE A 1 67 ? 6.093 19.927 8.268 1.00 54.44 67 ILE A O 1
ATOM 485 N N . ALA A 1 68 ? 5.232 21.848 7.470 1.00 47.34 68 ALA A N 1
ATOM 486 C CA . ALA A 1 68 ? 4.975 22.465 8.764 1.00 47.34 68 ALA A CA 1
ATOM 487 C C . ALA A 1 68 ? 3.991 21.612 9.585 1.00 47.34 68 ALA A C 1
ATOM 489 O O . ALA A 1 68 ? 2.883 21.312 9.139 1.00 47.34 68 ALA A O 1
ATOM 490 N N . ALA A 1 69 ? 4.403 21.217 10.790 1.00 54.28 69 ALA A N 1
ATOM 491 C CA . ALA A 1 69 ? 3.530 20.547 11.742 1.00 54.28 69 ALA A CA 1
ATOM 492 C C . ALA A 1 69 ? 2.464 21.528 12.279 1.00 54.28 69 ALA A C 1
ATOM 494 O O . ALA A 1 69 ? 2.773 22.703 12.498 1.00 54.28 69 ALA A O 1
ATOM 495 N N . PRO A 1 70 ? 1.221 21.074 12.522 1.00 53.16 70 PRO A N 1
ATOM 496 C CA . PRO A 1 70 ? 0.188 21.904 13.125 1.00 53.16 70 PRO A CA 1
ATOM 497 C C . PRO A 1 70 ? 0.562 22.264 14.568 1.00 53.16 70 PRO A C 1
ATOM 499 O O . PRO A 1 70 ? 0.860 21.398 15.392 1.00 53.16 70 PRO A O 1
ATOM 502 N N . VAL A 1 71 ? 0.527 23.564 14.863 1.00 53.78 71 VAL A N 1
ATOM 503 C CA . VAL A 1 71 ? 0.699 24.134 16.202 1.00 53.78 71 VAL A CA 1
ATOM 504 C C . VAL A 1 71 ? -0.413 23.606 17.109 1.00 53.78 71 VAL A C 1
ATOM 506 O O . VAL A 1 71 ? -1.579 23.972 16.966 1.00 53.78 71 VAL A O 1
ATOM 509 N N . VAL A 1 72 ? -0.053 22.738 18.052 1.00 53.12 72 VAL A N 1
ATOM 510 C CA . VAL A 1 72 ? -0.935 22.325 19.147 1.00 53.12 72 VAL A CA 1
ATOM 511 C C . VAL A 1 72 ? -1.013 23.488 20.132 1.00 53.12 72 VAL A C 1
ATOM 513 O O . VAL A 1 72 ? -0.038 23.791 20.818 1.00 53.12 72 VAL A O 1
ATOM 516 N N . GLN A 1 73 ? -2.163 24.164 20.188 1.00 56.38 73 GLN A N 1
ATOM 517 C CA . GLN A 1 73 ? -2.431 25.139 21.243 1.00 56.38 73 GLN A CA 1
ATOM 518 C C . GLN A 1 73 ? -2.527 24.411 22.595 1.00 56.38 73 GLN A C 1
ATOM 520 O O . GLN A 1 73 ? -3.257 23.419 22.696 1.00 56.38 73 GLN A O 1
ATOM 525 N N . PRO A 1 74 ? -1.814 24.868 23.638 1.00 62.06 74 PRO A N 1
ATOM 526 C CA . PRO A 1 74 ? -1.981 24.334 24.981 1.00 62.06 74 PRO A CA 1
ATOM 527 C C . PRO A 1 74 ? -3.382 24.667 25.529 1.00 62.06 74 PRO A C 1
ATOM 529 O O . PRO A 1 74 ? -3.939 25.719 25.206 1.00 62.06 74 PRO A O 1
ATOM 532 N N . PRO A 1 75 ? -3.969 23.781 26.356 1.00 67.19 75 PRO A N 1
ATOM 533 C CA . PRO A 1 75 ? -5.288 23.998 26.935 1.00 67.19 75 PRO A CA 1
ATOM 534 C C . PRO A 1 75 ? -5.299 25.238 27.849 1.00 67.19 75 PRO A C 1
ATOM 536 O O . PRO A 1 75 ? -4.308 25.497 28.539 1.00 67.19 75 PRO A O 1
ATOM 539 N N . PRO A 1 76 ? -6.408 25.999 27.890 1.00 62.41 76 PRO A N 1
ATOM 540 C CA . PRO A 1 76 ? -6.522 27.168 28.751 1.00 62.41 76 PRO A CA 1
ATOM 541 C C . PRO A 1 76 ? -6.455 26.772 30.231 1.00 62.41 76 PRO A C 1
ATOM 543 O O . PRO A 1 76 ? -7.070 25.796 30.666 1.00 62.41 76 PRO A O 1
ATOM 546 N N . ALA A 1 77 ? -5.695 27.557 30.995 1.00 68.12 77 ALA A N 1
ATOM 547 C CA . ALA A 1 77 ? -5.486 27.370 32.423 1.00 68.12 77 ALA A CA 1
ATOM 548 C C . ALA A 1 77 ? -6.815 27.415 33.215 1.00 68.12 77 ALA A C 1
ATOM 550 O O . ALA A 1 77 ? -7.691 28.228 32.899 1.00 68.12 77 ALA A O 1
ATOM 551 N N . PRO A 1 78 ? -6.973 26.589 34.269 1.00 62.50 78 PRO A N 1
ATOM 552 C CA . PRO A 1 78 ? -8.124 26.659 35.163 1.00 62.50 78 PRO A CA 1
ATOM 553 C C . PRO A 1 78 ? -8.187 28.017 35.874 1.00 62.50 78 PRO A C 1
ATOM 555 O O . PRO A 1 78 ? -7.183 28.503 36.394 1.00 62.50 78 PRO A O 1
ATOM 558 N N . LYS A 1 79 ? -9.381 28.621 35.920 1.00 69.56 79 LYS A N 1
ATOM 559 C CA . LYS A 1 79 ? -9.634 29.858 36.672 1.00 69.56 79 LYS A CA 1
ATOM 560 C C . LYS A 1 79 ? -9.390 29.634 38.178 1.00 69.56 79 LYS A C 1
ATOM 562 O O . LYS A 1 79 ? -9.867 28.627 38.705 1.00 69.56 79 LYS A O 1
ATOM 567 N N . PRO A 1 80 ? -8.715 30.565 38.879 1.00 60.91 80 PRO A N 1
ATOM 568 C CA . PRO A 1 80 ? -8.528 30.495 40.325 1.00 60.91 80 PRO A CA 1
ATOM 569 C C . PRO A 1 80 ? -9.865 30.567 41.069 1.00 60.91 80 PRO A C 1
ATOM 571 O O . PRO A 1 80 ? -10.706 31.421 40.786 1.00 60.91 80 PRO A O 1
ATOM 574 N N . ILE A 1 81 ? -10.039 29.669 42.034 1.00 64.75 81 ILE A N 1
ATOM 575 C CA . ILE A 1 81 ? -11.143 29.687 42.996 1.00 64.75 81 ILE A CA 1
ATOM 576 C C . ILE A 1 81 ? -10.895 30.857 43.971 1.00 64.75 81 ILE A C 1
ATOM 578 O O . ILE A 1 81 ? -9.772 30.977 44.467 1.00 64.75 81 ILE A O 1
ATOM 582 N N . PRO A 1 82 ? -11.886 31.722 44.264 1.00 61.38 82 PRO A N 1
ATOM 583 C CA . PRO A 1 82 ? -11.720 32.805 45.230 1.00 61.38 82 PRO A CA 1
ATOM 584 C C . PRO A 1 82 ? -11.490 32.265 46.647 1.00 61.38 82 PRO A C 1
ATOM 586 O O . PRO A 1 82 ? -12.163 31.331 47.084 1.00 61.38 82 PRO A O 1
ATOM 589 N N . ALA A 1 83 ? -10.550 32.882 47.363 1.00 64.69 83 ALA A N 1
ATOM 590 C CA . ALA A 1 83 ? -10.259 32.600 48.763 1.00 64.69 83 ALA A CA 1
ATOM 591 C C . ALA A 1 83 ? -11.449 32.962 49.682 1.00 64.69 83 ALA A C 1
ATOM 593 O O . ALA A 1 83 ? -12.164 33.929 49.402 1.00 64.69 83 ALA A O 1
ATOM 594 N N . PRO A 1 84 ? -11.663 32.229 50.790 1.00 60.59 84 PRO A N 1
ATOM 595 C CA . PRO A 1 84 ? -12.658 32.590 51.794 1.00 60.59 84 PRO A CA 1
ATOM 596 C C . PRO A 1 84 ? -12.267 33.883 52.530 1.00 60.59 84 PRO A C 1
ATOM 598 O O . PRO A 1 84 ? -11.094 34.132 52.809 1.00 60.59 84 PRO A O 1
ATOM 601 N N . ALA A 1 85 ? -13.274 34.707 52.826 1.00 64.69 85 ALA A N 1
ATOM 602 C CA . ALA A 1 85 ? -13.137 35.996 53.496 1.00 64.69 85 ALA A CA 1
ATOM 603 C C . ALA A 1 85 ? -12.615 35.867 54.949 1.00 64.69 85 ALA A C 1
ATOM 605 O O . ALA A 1 85 ? -12.877 34.855 55.603 1.00 64.69 85 ALA A O 1
ATOM 606 N N . PRO A 1 86 ? -11.908 36.890 55.469 1.00 60.28 86 PRO A N 1
ATOM 607 C CA . PRO A 1 86 ? -11.345 36.888 56.816 1.00 60.28 86 PRO A CA 1
ATOM 608 C C . PRO A 1 86 ? -12.400 37.030 57.923 1.00 60.28 86 PRO A C 1
ATOM 610 O O . PR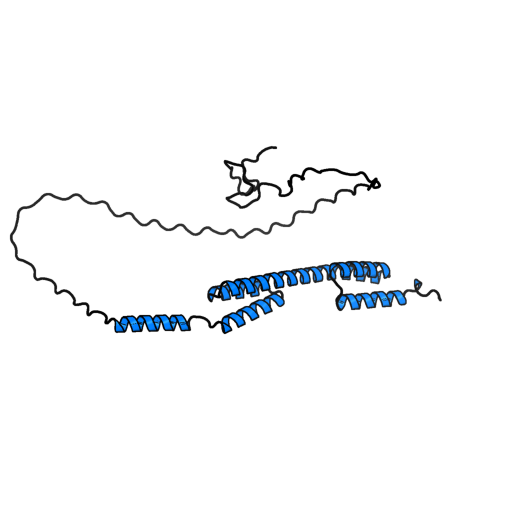O A 1 86 ? -13.373 37.777 57.812 1.00 60.28 86 PRO A O 1
ATOM 613 N N . SER A 1 87 ? -12.150 36.311 59.015 1.00 56.00 87 SER A N 1
ATOM 614 C CA . SER A 1 87 ? -12.923 36.281 60.256 1.00 56.00 87 SER A CA 1
ATOM 615 C C . SER A 1 87 ? -12.945 37.642 60.964 1.00 56.00 87 SER A C 1
ATOM 617 O O . SER A 1 87 ? -11.898 38.227 61.233 1.00 56.00 87 SER A O 1
ATOM 619 N N . VAL A 1 88 ? -14.142 38.117 61.312 1.00 65.19 88 VAL A N 1
ATOM 620 C CA . VAL A 1 88 ? -14.376 39.315 62.139 1.00 65.19 88 VAL A CA 1
ATOM 621 C C . VAL A 1 88 ? -14.205 38.954 63.630 1.00 65.19 88 VAL A C 1
ATOM 623 O O . VAL A 1 88 ? -14.641 37.871 64.029 1.00 65.19 88 VAL A O 1
ATOM 626 N N . PRO A 1 89 ? -13.585 39.810 64.469 1.00 69.38 89 PRO A N 1
ATOM 627 C CA . PRO A 1 89 ? -13.419 39.554 65.904 1.00 69.38 89 PRO A CA 1
ATOM 628 C C . PRO A 1 89 ? -14.736 39.685 66.702 1.00 69.38 89 PRO A C 1
ATOM 630 O O . PRO A 1 89 ? -15.640 40.412 66.285 1.00 69.38 89 PRO A O 1
ATOM 633 N N . PRO A 1 90 ? -14.858 39.011 67.864 1.00 62.56 90 PRO A N 1
ATOM 634 C CA . PRO A 1 90 ? -16.063 39.049 68.693 1.00 62.56 90 PRO A CA 1
ATOM 635 C C . PRO A 1 90 ? -16.184 40.332 69.537 1.00 62.56 90 PRO A C 1
ATOM 637 O O . PRO A 1 90 ? -15.201 40.849 70.067 1.00 62.56 90 PRO A O 1
ATOM 640 N N . ALA A 1 91 ? -17.424 40.806 69.686 1.00 63.41 91 ALA A N 1
ATOM 641 C CA . ALA A 1 91 ? -17.840 41.921 70.541 1.00 63.41 91 ALA A CA 1
ATOM 642 C C . ALA A 1 91 ? -18.080 41.479 72.013 1.00 63.41 91 ALA A C 1
ATOM 644 O O . ALA A 1 91 ? -18.325 40.294 72.254 1.00 63.41 91 ALA A O 1
ATOM 645 N N . PRO A 1 92 ? -18.013 42.404 72.997 1.00 67.94 92 PRO A N 1
ATOM 646 C CA . PRO A 1 92 ? -18.080 42.101 74.436 1.00 67.94 92 PRO A CA 1
ATOM 647 C C . PRO A 1 92 ? -19.483 41.699 74.951 1.00 67.94 92 PRO A C 1
ATOM 649 O O . PRO A 1 92 ? -20.486 41.937 74.275 1.00 67.94 92 PRO A O 1
ATOM 652 N N . PRO A 1 93 ? -19.568 41.089 76.156 1.00 59.00 93 PRO A N 1
ATOM 653 C CA . PRO A 1 93 ? -20.780 40.444 76.661 1.00 59.00 93 PRO A CA 1
ATOM 654 C C . PRO A 1 93 ? -21.797 41.425 77.265 1.00 59.00 93 PRO A C 1
ATOM 656 O O . PRO A 1 93 ? -21.436 42.371 77.963 1.00 59.00 93 PRO A O 1
ATOM 659 N N . VAL A 1 94 ? -23.085 41.134 77.053 1.00 63.97 94 VAL A N 1
ATOM 660 C CA . VAL A 1 94 ? -24.244 41.837 77.635 1.00 63.97 94 VAL A CA 1
ATOM 661 C C . VAL A 1 94 ? -25.000 40.864 78.576 1.00 63.97 94 VAL A C 1
ATOM 663 O O . VAL A 1 94 ? -25.105 39.683 78.238 1.00 63.97 94 VAL A O 1
ATOM 666 N N . PRO A 1 95 ? -25.478 41.308 79.763 1.00 63.91 95 PRO A N 1
ATOM 667 C CA . PRO A 1 95 ? -26.031 40.464 80.844 1.00 63.91 95 PRO A CA 1
ATOM 668 C C . PRO A 1 95 ? -27.383 39.771 80.542 1.00 63.91 95 PRO A C 1
ATOM 670 O O . PRO A 1 95 ? -28.037 40.084 79.547 1.00 63.91 95 PRO A O 1
ATOM 673 N N . PRO A 1 96 ? -27.815 38.802 81.386 1.00 58.81 96 PRO A N 1
ATOM 674 C CA . PRO A 1 96 ? -28.764 37.766 80.992 1.00 58.81 96 PRO A CA 1
ATOM 675 C C . PRO A 1 96 ? -30.220 38.226 81.098 1.00 58.81 96 PRO A C 1
ATOM 677 O O . PRO A 1 96 ? -30.673 38.670 82.152 1.00 58.81 96 PRO A O 1
ATOM 680 N N . VAL A 1 97 ? -30.986 38.008 80.027 1.00 53.78 97 VAL A N 1
ATOM 681 C CA . VAL A 1 97 ? -32.451 38.091 80.044 1.00 53.78 97 VAL A CA 1
ATOM 682 C C . VAL A 1 97 ? -33.026 36.690 79.858 1.00 53.78 97 VAL A C 1
ATOM 684 O O . VAL A 1 97 ? -32.760 35.992 78.883 1.00 53.78 97 VAL A O 1
ATOM 687 N N . ARG A 1 98 ? -33.809 36.279 80.854 1.00 57.56 98 ARG A N 1
ATOM 688 C CA . ARG A 1 98 ? -34.582 35.036 80.926 1.00 57.56 98 A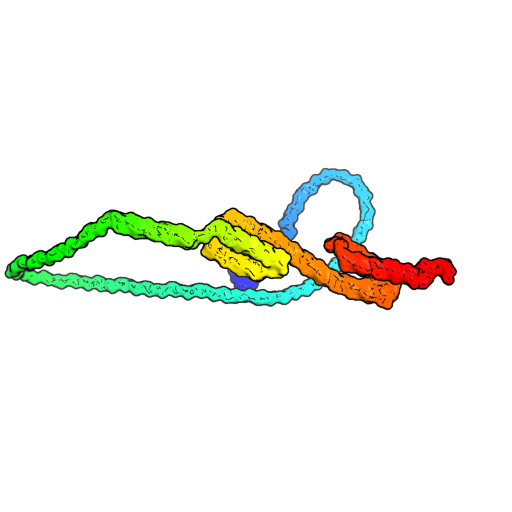RG A CA 1
ATOM 689 C C . ARG A 1 98 ? -35.747 35.119 79.928 1.00 57.56 98 ARG A C 1
ATOM 691 O O . ARG A 1 98 ? -36.594 35.993 80.084 1.00 57.56 98 ARG A O 1
ATOM 698 N N . ALA A 1 99 ? -35.833 34.210 78.956 1.00 54.44 99 ALA A N 1
ATOM 699 C CA . ALA A 1 99 ? -37.051 33.999 78.167 1.00 54.44 99 ALA A CA 1
ATOM 700 C C . ALA A 1 99 ? -37.128 32.568 77.600 1.00 54.44 99 ALA A C 1
ATOM 702 O O . ALA A 1 99 ? -36.116 31.919 77.359 1.00 54.44 99 ALA A O 1
ATOM 703 N N . ASN A 1 100 ? -38.367 32.099 77.466 1.00 60.25 100 ASN A N 1
ATOM 704 C CA . ASN A 1 100 ? -38.853 30.720 77.349 1.00 60.25 100 ASN A CA 1
ATOM 705 C C . ASN A 1 100 ? -38.247 29.827 76.242 1.00 60.25 100 ASN A C 1
ATOM 707 O O . ASN A 1 100 ? -37.818 30.328 75.203 1.00 60.25 100 ASN A O 1
ATOM 711 N N . PRO A 1 101 ? -38.290 28.485 76.413 1.00 53.38 101 PRO A N 1
ATOM 712 C CA . PRO A 1 101 ? -37.838 27.547 75.390 1.00 53.38 101 PRO A CA 1
ATOM 713 C C . PRO A 1 101 ? -38.736 27.598 74.136 1.00 53.38 101 PRO A C 1
ATOM 715 O O . PRO A 1 101 ? -39.962 27.529 74.263 1.00 53.38 101 PRO A O 1
ATOM 718 N N . PRO A 1 102 ? -38.161 27.673 72.920 1.00 61.88 102 PRO A N 1
ATOM 719 C CA . PRO A 1 102 ? -38.925 27.593 71.681 1.00 61.88 102 PRO A CA 1
ATOM 720 C C . PRO A 1 102 ? -39.420 26.157 71.408 1.00 61.88 102 PRO A C 1
ATOM 722 O O . PRO A 1 102 ? -38.756 25.185 71.789 1.00 61.88 102 PRO A O 1
ATOM 725 N N . PRO A 1 103 ? -40.569 25.993 70.723 1.00 59.69 103 PRO A N 1
ATOM 726 C CA . PRO A 1 103 ? -41.078 24.685 70.326 1.00 59.69 103 PRO A CA 1
ATOM 727 C C . PRO A 1 103 ? -40.107 24.005 69.351 1.00 59.69 103 PRO A C 1
ATOM 729 O O . PRO A 1 103 ? -39.643 24.606 68.381 1.00 59.69 103 PRO A O 1
ATOM 732 N N . ARG A 1 104 ? -39.786 22.732 69.619 1.00 60.41 104 ARG A N 1
ATOM 733 C CA . ARG A 1 104 ? -38.905 21.920 68.766 1.00 60.41 104 ARG A CA 1
ATOM 734 C C . ARG A 1 104 ? -39.483 21.805 67.347 1.00 60.41 104 ARG A C 1
ATOM 736 O O . ARG A 1 104 ? -40.653 21.444 67.216 1.00 60.41 104 ARG A O 1
ATOM 743 N N . PRO A 1 105 ? -38.677 21.997 66.287 1.00 59.12 105 PRO A N 1
ATOM 744 C CA . PRO A 1 105 ? -39.092 21.655 64.935 1.00 59.12 105 PRO A CA 1
ATOM 745 C C . PRO A 1 105 ? -39.259 20.134 64.805 1.00 59.12 105 PRO A C 1
ATOM 747 O O . PRO A 1 105 ? -38.384 19.357 65.198 1.00 59.12 105 PRO A O 1
ATOM 750 N N . ALA A 1 106 ? -40.399 19.709 64.259 1.00 63.44 106 ALA A N 1
ATOM 751 C CA . ALA A 1 106 ? -40.674 18.315 63.943 1.00 63.44 106 ALA A CA 1
ATOM 752 C C . ALA A 1 106 ? -39.659 17.808 62.909 1.00 63.44 106 ALA A C 1
ATOM 754 O O . ALA A 1 106 ? -39.547 18.339 61.804 1.00 63.44 106 ALA A O 1
ATOM 755 N N . VAL A 1 107 ? -38.905 16.776 63.283 1.00 63.66 107 VAL A N 1
ATOM 756 C CA . VAL A 1 107 ? -37.929 16.117 62.413 1.00 63.66 107 VAL A CA 1
ATOM 757 C C . VAL A 1 107 ? -38.685 15.472 61.242 1.00 63.66 107 VAL A C 1
ATOM 759 O O . VAL A 1 107 ? -39.546 14.622 61.489 1.00 63.66 107 VAL A O 1
ATOM 762 N N . PRO A 1 108 ? -38.402 15.824 59.973 1.00 62.00 108 PRO A N 1
ATOM 763 C CA . PRO A 1 108 ? -39.036 15.167 58.842 1.00 62.00 108 PRO A CA 1
ATOM 764 C C . PRO A 1 108 ? -38.582 13.706 58.806 1.00 62.00 108 PRO A C 1
ATOM 766 O O . PRO A 1 108 ? -37.413 13.391 58.571 1.00 62.00 108 PRO A O 1
ATOM 769 N N . THR A 1 109 ? -39.522 12.800 59.052 1.00 61.19 109 THR A N 1
ATOM 770 C CA . THR A 1 109 ? -39.338 11.353 58.951 1.00 61.19 109 THR A CA 1
ATOM 771 C C . THR A 1 109 ? -39.086 10.992 57.487 1.00 61.19 109 THR A C 1
ATOM 773 O O . THR A 1 109 ? -40.006 10.745 56.707 1.00 61.19 109 THR A O 1
ATOM 776 N N . ARG A 1 110 ? -37.808 10.961 57.086 1.00 61.12 110 ARG A N 1
ATOM 777 C CA . ARG A 1 110 ? -37.378 10.332 55.833 1.00 61.12 110 ARG A CA 1
ATOM 778 C C . ARG A 1 110 ? -37.729 8.851 55.932 1.00 61.12 110 ARG A C 1
ATOM 780 O O . ARG A 1 110 ? -37.024 8.087 56.585 1.00 61.12 110 ARG A O 1
ATOM 787 N N . LYS A 1 111 ? -38.851 8.455 55.324 1.00 63.00 111 LYS A N 1
ATOM 788 C CA . LYS A 1 111 ? -39.226 7.045 55.165 1.00 63.00 111 LYS A CA 1
ATOM 789 C C . LYS A 1 111 ? -38.008 6.315 54.584 1.00 63.00 111 LYS A C 1
ATOM 791 O O . LYS A 1 111 ? -37.497 6.770 53.557 1.00 63.00 111 LYS A O 1
ATOM 796 N N . PRO A 1 112 ? -37.511 5.239 55.218 1.00 64.69 112 PRO A N 1
ATOM 797 C CA . PRO A 1 112 ? -36.354 4.529 54.703 1.00 64.69 112 PRO A CA 1
ATOM 798 C C . PRO A 1 112 ? -36.722 4.020 53.314 1.00 64.69 112 PRO A C 1
ATOM 800 O O . PRO A 1 112 ? -37.695 3.278 53.151 1.00 64.69 112 PRO A O 1
ATOM 803 N N . ILE A 1 113 ? -35.987 4.478 52.302 1.00 61.94 113 ILE A N 1
ATOM 804 C CA . ILE A 1 113 ? -36.088 3.951 50.945 1.00 61.94 113 ILE A CA 1
ATOM 805 C C . ILE A 1 113 ? -35.898 2.441 51.084 1.00 61.94 113 ILE A C 1
ATOM 807 O O . ILE A 1 113 ? -34.833 1.977 51.488 1.00 61.94 113 ILE A O 1
ATOM 811 N N . ARG A 1 114 ? -36.972 1.672 50.862 1.00 74.25 114 ARG A N 1
ATOM 812 C CA . ARG A 1 114 ? -36.956 0.221 51.062 1.00 74.25 114 ARG A CA 1
ATOM 813 C C . ARG A 1 114 ? -35.852 -0.353 50.177 1.00 74.25 114 ARG A C 1
ATOM 815 O O . ARG A 1 114 ? -35.900 -0.148 48.969 1.00 74.25 114 ARG A O 1
ATOM 822 N N . LEU A 1 115 ? -34.911 -1.095 50.768 1.00 82.00 115 LEU A N 1
ATOM 823 C CA . LEU A 1 115 ? -33.776 -1.772 50.110 1.00 82.00 115 LEU A CA 1
AT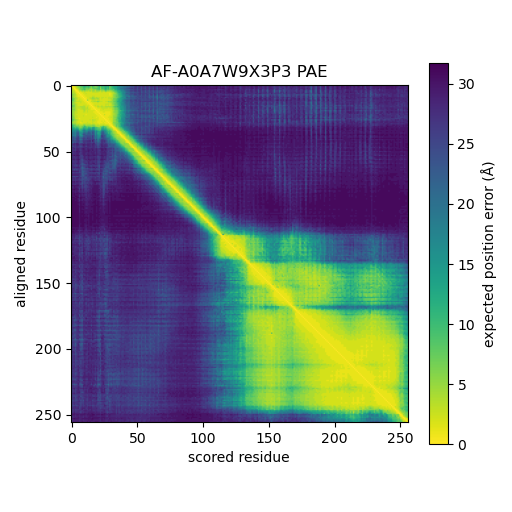OM 824 C C . LEU A 1 115 ? -34.153 -2.417 48.759 1.00 82.00 115 LEU A C 1
ATOM 826 O O . LEU A 1 115 ? -33.391 -2.394 47.799 1.00 82.00 115 LEU A O 1
ATOM 830 N N . ARG A 1 116 ? -35.387 -2.924 48.666 1.00 83.62 116 ARG A N 1
ATOM 831 C CA . ARG A 1 116 ? -36.010 -3.500 47.470 1.00 83.62 116 ARG A CA 1
ATOM 832 C C . ARG A 1 116 ? -36.040 -2.551 46.258 1.00 83.62 116 ARG A C 1
ATOM 834 O O . ARG A 1 116 ? -35.733 -2.988 45.158 1.00 83.62 116 ARG A O 1
ATOM 841 N N . TRP A 1 117 ? -36.344 -1.266 46.447 1.00 89.44 117 TRP A N 1
ATOM 842 C CA . TRP A 1 117 ? -36.281 -0.257 45.377 1.00 89.44 117 TRP A CA 1
ATOM 843 C C . TRP A 1 117 ? -34.844 0.051 44.956 1.00 89.44 117 TRP A C 1
ATOM 845 O O . TRP A 1 117 ? -34.595 0.307 43.782 1.00 89.44 117 TRP A O 1
ATOM 855 N N . TRP A 1 118 ? -33.894 -0.041 45.888 1.00 90.62 118 TRP A N 1
ATOM 856 C CA . TRP A 1 118 ? -32.474 0.127 45.589 1.00 90.62 118 TRP A CA 1
ATOM 857 C C . TRP A 1 118 ? -31.947 -1.027 44.725 1.00 90.62 118 TRP A C 1
ATOM 859 O O . TRP A 1 118 ? -31.295 -0.784 43.716 1.00 90.62 118 TRP A O 1
ATOM 869 N N . LEU A 1 119 ? -32.316 -2.273 45.048 1.00 91.50 119 LEU A N 1
ATOM 870 C CA . LEU A 1 119 ? -31.981 -3.455 44.243 1.00 91.50 119 LEU A CA 1
ATOM 871 C C . LEU A 1 119 ? -32.611 -3.416 42.845 1.00 91.50 119 LEU A C 1
ATOM 873 O O . LEU A 1 119 ? -31.949 -3.776 41.877 1.00 91.50 119 LEU A O 1
ATOM 877 N N . ILE A 1 120 ? -33.858 -2.949 42.721 1.00 90.62 120 ILE A N 1
ATOM 878 C CA . ILE A 1 120 ? -34.508 -2.772 41.412 1.00 90.62 120 ILE A CA 1
ATOM 879 C C . ILE A 1 120 ? -33.783 -1.695 40.598 1.00 90.62 120 ILE A C 1
ATOM 881 O O . ILE A 1 120 ? -33.483 -1.920 39.429 1.00 90.62 120 ILE A O 1
ATOM 885 N N . GLY A 1 121 ? -33.448 -0.556 41.215 1.00 92.44 121 GLY A N 1
ATOM 886 C CA . GLY A 1 121 ? -32.659 0.492 40.568 1.00 92.44 121 GLY A CA 1
ATOM 887 C C . GLY A 1 121 ? -31.293 -0.014 40.098 1.00 92.44 121 GLY A C 1
ATOM 888 O O . GLY A 1 121 ? -30.904 0.238 38.960 1.00 92.44 121 GLY A O 1
ATOM 889 N N . LEU A 1 122 ? -30.601 -0.798 40.931 1.00 93.69 122 LEU A N 1
ATOM 890 C CA . LEU A 1 122 ? -29.319 -1.408 40.577 1.00 93.69 122 LEU A CA 1
ATOM 891 C C . LEU A 1 122 ? -29.457 -2.443 39.456 1.00 93.69 122 LEU A C 1
ATOM 893 O O . LEU A 1 122 ? -28.633 -2.473 38.548 1.00 93.69 122 LEU A O 1
ATOM 897 N N . GLY A 1 123 ? -30.500 -3.273 39.504 1.00 93.81 123 GLY A N 1
ATOM 898 C CA . GLY A 1 123 ? -30.783 -4.285 38.493 1.00 93.81 123 GLY A CA 1
ATOM 899 C C . GLY A 1 123 ? -31.101 -3.665 37.136 1.00 93.81 123 GLY A C 1
ATOM 900 O O . GLY A 1 123 ? -30.548 -4.093 36.128 1.00 93.81 123 GLY A O 1
ATOM 901 N N . LEU A 1 124 ? -31.919 -2.609 37.104 1.00 92.62 124 LEU A N 1
ATOM 902 C CA . LEU A 1 124 ? -32.216 -1.861 35.880 1.00 92.62 124 LEU A CA 1
ATOM 903 C C . LEU A 1 124 ? -30.978 -1.158 35.326 1.00 92.62 124 LEU A C 1
ATOM 905 O O . LEU A 1 124 ? -30.738 -1.207 34.122 1.00 92.62 124 LEU A O 1
ATOM 909 N N . LEU A 1 125 ? -30.163 -0.552 36.193 1.00 89.94 125 LEU A N 1
ATOM 910 C CA . LEU A 1 125 ? -28.904 0.070 35.792 1.00 89.94 125 LEU A CA 1
ATOM 911 C C . LEU A 1 125 ? -27.929 -0.965 35.212 1.00 89.94 125 LEU A C 1
ATOM 913 O O . LEU A 1 125 ? -27.301 -0.720 34.183 1.00 89.94 125 LEU A O 1
ATOM 917 N N . TRP A 1 126 ? -27.834 -2.139 35.836 1.00 90.19 126 TRP A N 1
ATOM 918 C CA . TRP A 1 126 ? -26.992 -3.239 35.374 1.00 90.19 126 TRP A CA 1
ATOM 919 C C . TRP A 1 126 ? -27.492 -3.839 34.055 1.00 90.19 126 TRP A C 1
ATOM 921 O O . TRP A 1 126 ? -26.700 -4.109 33.153 1.00 90.19 126 TRP A O 1
ATOM 931 N N . LEU A 1 127 ? -28.807 -3.989 33.894 1.00 85.06 127 LEU A N 1
ATOM 932 C CA . LEU A 1 127 ? -29.411 -4.475 32.658 1.00 85.06 127 LEU A CA 1
ATOM 933 C C . LEU A 1 127 ? -29.212 -3.467 31.516 1.00 85.06 127 LEU A C 1
ATOM 935 O O . LEU A 1 127 ? -28.758 -3.846 30.442 1.00 85.06 127 LEU A O 1
ATOM 939 N N . ALA A 1 128 ? -29.446 -2.173 31.756 1.00 85.56 128 ALA A N 1
ATOM 940 C CA . ALA A 1 128 ? -29.161 -1.112 30.789 1.00 85.56 128 ALA A CA 1
ATOM 941 C C . ALA A 1 128 ? -27.670 -1.071 30.405 1.00 85.56 128 ALA A C 1
ATOM 943 O O . ALA A 1 128 ? -27.328 -0.880 29.236 1.00 85.56 128 ALA A O 1
ATOM 944 N N . TRP A 1 129 ? -26.772 -1.327 31.362 1.00 84.19 129 TRP A N 1
ATOM 945 C CA . TRP A 1 129 ? -25.342 -1.492 31.100 1.00 84.19 129 TRP A CA 1
ATOM 946 C C . TRP A 1 129 ? -25.050 -2.710 30.209 1.00 84.19 129 TRP A C 1
ATOM 948 O O . TRP A 1 129 ? -24.213 -2.634 29.311 1.00 84.19 129 TRP A O 1
ATOM 958 N N . MET A 1 130 ? -25.731 -3.840 30.414 1.00 79.44 130 MET A N 1
ATOM 959 C CA . MET A 1 130 ? -25.560 -5.025 29.566 1.00 79.44 130 MET A CA 1
ATOM 960 C C . MET A 1 130 ? -26.130 -4.833 28.156 1.00 79.44 130 MET A C 1
ATOM 962 O O . MET A 1 130 ? -25.487 -5.251 27.198 1.00 79.44 130 MET A O 1
ATOM 966 N N . LEU A 1 131 ? -27.267 -4.145 27.998 1.00 70.94 131 LEU A N 1
ATOM 967 C CA . LEU A 1 131 ? -27.832 -3.831 26.677 1.00 70.94 131 LEU A CA 1
ATOM 968 C C . LEU A 1 131 ? -27.004 -2.797 25.899 1.00 70.94 131 LEU A C 1
ATOM 970 O O . LEU A 1 131 ? -27.010 -2.801 24.669 1.00 70.94 131 LEU A O 1
ATOM 974 N N . THR A 1 132 ? -26.279 -1.919 26.593 1.00 72.81 132 THR A N 1
ATOM 975 C CA . THR A 1 132 ? -25.366 -0.957 25.956 1.00 72.81 132 THR A CA 1
ATOM 976 C C . THR A 1 132 ? -24.006 -1.560 25.601 1.00 72.81 132 THR A C 1
ATOM 978 O O . THR A 1 132 ? -23.261 -0.943 24.836 1.00 72.81 132 THR A O 1
ATOM 981 N N . LYS A 1 133 ? -23.669 -2.771 26.077 1.00 64.69 133 LYS A N 1
ATOM 982 C CA . LYS A 1 133 ? -22.465 -3.474 25.622 1.00 64.69 133 LYS A CA 1
ATOM 983 C C . LYS A 1 133 ? -22.675 -4.022 24.204 1.00 64.69 133 LYS A C 1
ATOM 985 O O . LYS A 1 133 ? -23.538 -4.874 24.000 1.00 64.69 133 LYS A O 1
ATOM 990 N N . PRO A 1 134 ? -21.874 -3.595 23.213 1.00 63.75 134 PRO A N 1
ATOM 991 C CA . PRO A 1 134 ? -21.928 -4.193 21.890 1.00 63.75 134 PRO A CA 1
ATOM 992 C C . PRO A 1 134 ? -21.556 -5.677 21.987 1.00 63.75 134 PRO A C 1
ATOM 994 O O . PRO A 1 134 ? -20.520 -6.042 22.537 1.00 63.75 134 PRO A O 1
ATOM 997 N N . THR A 1 135 ? -22.420 -6.538 21.453 1.00 70.81 135 THR A N 1
ATOM 998 C CA . THR A 1 135 ? -22.178 -7.982 21.357 1.00 70.81 135 THR A CA 1
ATOM 999 C C . THR A 1 135 ? -20.891 -8.247 20.572 1.00 70.81 135 THR A C 1
ATOM 1001 O O . THR A 1 135 ? -20.684 -7.605 19.537 1.00 70.81 135 THR A O 1
ATOM 1004 N N . ALA A 1 136 ? -20.079 -9.220 20.994 1.00 72.56 136 ALA A N 1
ATOM 1005 C CA . ALA A 1 136 ? -18.798 -9.561 20.359 1.00 72.56 136 ALA A CA 1
ATOM 1006 C C . ALA A 1 136 ? -18.896 -9.717 18.825 1.00 72.56 136 ALA A C 1
ATOM 1008 O O . ALA A 1 136 ? -18.079 -9.160 18.099 1.00 72.56 136 ALA A O 1
ATOM 1009 N N . ALA A 1 137 ? -19.972 -10.327 18.319 1.00 77.31 137 ALA A N 1
ATOM 1010 C CA . ALA A 1 137 ? -20.207 -10.500 16.881 1.00 77.31 137 ALA A CA 1
ATOM 1011 C C . ALA A 1 137 ? -20.303 -9.179 16.084 1.00 77.31 137 ALA A C 1
ATOM 1013 O O . ALA A 1 137 ? -19.889 -9.101 14.927 1.00 77.31 137 ALA A O 1
ATOM 1014 N N . ARG A 1 138 ? -20.845 -8.107 16.683 1.00 78.19 138 ARG A N 1
ATOM 1015 C CA . ARG A 1 138 ? -20.925 -6.785 16.031 1.00 78.19 138 ARG A CA 1
ATOM 1016 C C . ARG A 1 138 ? -19.546 -6.124 15.969 1.00 78.19 138 ARG A C 1
ATOM 1018 O O . ARG A 1 138 ? -19.247 -5.448 14.986 1.00 78.19 138 ARG A O 1
ATOM 1025 N N . ILE A 1 139 ? -18.725 -6.338 16.996 1.00 76.19 139 ILE A N 1
ATOM 1026 C CA . ILE A 1 139 ? -17.337 -5.867 17.050 1.00 76.19 139 ILE A CA 1
ATOM 1027 C C . ILE A 1 139 ? -16.510 -6.594 15.982 1.00 76.19 139 ILE A C 1
ATOM 1029 O O . ILE A 1 139 ? -15.838 -5.938 15.195 1.00 76.19 139 ILE A O 1
ATOM 1033 N N . GLU A 1 140 ? -16.637 -7.917 15.869 1.00 79.00 140 GLU A N 1
ATOM 1034 C CA . GLU A 1 140 ? -15.935 -8.710 14.849 1.00 79.00 140 GLU A CA 1
ATOM 1035 C C . GLU A 1 140 ? -16.287 -8.287 13.420 1.00 79.00 140 GLU A C 1
ATOM 1037 O O . GLU A 1 140 ? -15.392 -8.117 12.595 1.00 79.00 140 GLU A O 1
ATOM 1042 N N . ARG A 1 141 ? -17.569 -8.025 13.123 1.00 82.38 141 ARG A N 1
ATOM 1043 C CA . ARG A 1 141 ? -17.972 -7.508 11.802 1.00 82.38 141 ARG A CA 1
ATOM 1044 C C . ARG A 1 141 ? -17.326 -6.161 11.479 1.00 82.38 141 ARG A C 1
ATOM 1046 O O . ARG A 1 141 ? -16.861 -5.971 10.360 1.00 82.38 141 ARG A O 1
ATOM 1053 N N . ARG A 1 142 ? -17.274 -5.248 12.454 1.00 79.31 142 ARG A N 1
ATOM 1054 C CA . ARG A 1 142 ? -16.619 -3.934 12.317 1.00 79.31 142 ARG A CA 1
ATOM 1055 C C . ARG A 1 142 ? -15.102 -4.061 12.143 1.00 79.31 142 ARG A C 1
ATOM 1057 O O . ARG A 1 142 ? -14.493 -3.309 11.391 1.00 79.31 142 ARG A O 1
ATOM 1064 N N . MET A 1 143 ? -14.482 -5.033 12.809 1.00 78.94 143 MET A N 1
ATOM 1065 C CA . MET A 1 143 ? -13.060 -5.334 12.631 1.00 78.94 143 MET A CA 1
ATOM 1066 C C . MET A 1 143 ? -12.781 -5.905 11.240 1.00 78.94 143 MET A C 1
ATOM 1068 O O . MET A 1 143 ? -11.854 -5.457 10.571 1.00 78.94 143 MET A O 1
ATOM 1072 N N . ALA A 1 144 ? -13.609 -6.841 10.771 1.00 82.50 144 ALA A N 1
ATOM 1073 C CA . ALA A 1 144 ? -13.494 -7.404 9.432 1.00 82.50 144 ALA A CA 1
ATOM 1074 C C . ALA A 1 144 ? -13.675 -6.333 8.344 1.00 82.50 144 ALA A C 1
ATOM 1076 O O . ALA A 1 144 ? -12.917 -6.332 7.376 1.00 82.50 144 ALA A O 1
ATOM 1077 N N . SER A 1 145 ? -14.607 -5.387 8.521 1.00 82.31 145 SER A N 1
ATOM 1078 C CA . SER A 1 145 ? -14.771 -4.265 7.588 1.00 82.31 145 SER A CA 1
ATOM 1079 C C . SER A 1 145 ? -13.570 -3.317 7.603 1.00 82.31 145 SER A C 1
ATOM 1081 O O . SER A 1 145 ? -13.095 -2.941 6.537 1.00 82.31 145 SER A O 1
ATOM 1083 N N . ALA A 1 146 ? -13.012 -2.990 8.774 1.00 81.38 146 ALA A N 1
ATOM 1084 C CA . ALA A 1 146 ? -11.799 -2.172 8.865 1.00 81.38 146 ALA A CA 1
ATOM 1085 C C . ALA A 1 146 ? -10.593 -2.844 8.177 1.00 81.38 146 ALA A C 1
ATOM 1087 O O . ALA A 1 146 ? -9.841 -2.197 7.449 1.00 81.38 146 ALA A O 1
ATOM 1088 N N . VAL A 1 147 ? -10.434 -4.161 8.350 1.00 82.50 147 VAL A N 1
ATOM 1089 C CA . VAL A 1 147 ? -9.387 -4.939 7.667 1.00 82.50 147 VAL A CA 1
ATOM 1090 C C . VAL A 1 147 ? -9.639 -5.013 6.157 1.00 82.50 147 VAL A C 1
ATOM 1092 O O . VAL A 1 147 ? -8.685 -4.943 5.384 1.00 82.50 147 VAL A O 1
ATOM 1095 N N . ALA A 1 148 ? -10.894 -5.125 5.715 1.00 87.06 148 ALA A N 1
ATOM 1096 C CA . ALA A 1 148 ? -11.240 -5.086 4.295 1.00 87.06 148 ALA A CA 1
ATOM 1097 C C . ALA A 1 148 ? -10.873 -3.732 3.659 1.00 87.06 148 ALA A C 1
ATOM 1099 O O . ALA A 1 148 ? -10.181 -3.712 2.645 1.00 87.06 148 ALA A O 1
ATOM 1100 N N . LEU A 1 149 ? -11.210 -2.612 4.308 1.00 83.94 149 LEU A N 1
ATOM 1101 C CA . LEU A 1 149 ? -10.842 -1.261 3.854 1.00 83.94 149 LEU A CA 1
ATOM 1102 C C . LEU A 1 149 ? -9.323 -1.055 3.787 1.00 83.94 149 LEU A C 1
ATOM 1104 O O . LEU A 1 149 ? -8.801 -0.407 2.878 1.00 83.94 149 LEU A O 1
ATOM 1108 N N . ALA A 1 150 ? -8.581 -1.646 4.722 1.00 83.00 150 ALA A N 1
ATOM 1109 C CA . ALA A 1 150 ? -7.127 -1.584 4.698 1.00 83.00 150 ALA A CA 1
ATOM 1110 C C . ALA A 1 150 ? -6.517 -2.371 3.532 1.00 83.00 150 ALA A C 1
ATOM 1112 O O . ALA A 1 150 ? -5.520 -1.933 2.960 1.00 83.00 150 ALA A O 1
ATOM 1113 N N . LYS A 1 151 ? -7.132 -3.491 3.131 1.00 83.19 151 LYS A N 1
ATOM 1114 C CA . LYS A 1 151 ? -6.744 -4.229 1.916 1.00 83.19 151 LYS A CA 1
ATOM 1115 C C . LYS A 1 151 ? -7.036 -3.443 0.638 1.00 83.19 151 LYS A C 1
ATOM 1117 O O . LYS A 1 151 ? -6.323 -3.613 -0.345 1.00 83.19 151 LYS A O 1
ATOM 1122 N N . GLU A 1 152 ? -8.029 -2.558 0.661 1.00 86.25 152 GLU A N 1
ATOM 1123 C CA . GLU A 1 152 ? -8.312 -1.610 -0.426 1.00 86.25 152 GLU A CA 1
ATOM 1124 C C . GLU A 1 152 ? -7.343 -0.414 -0.460 1.00 86.25 152 GLU A C 1
ATOM 1126 O O . GLU A 1 152 ? -7.493 0.478 -1.292 1.00 86.25 152 GLU A O 1
ATOM 1131 N N . CYS A 1 153 ? -6.331 -0.387 0.414 1.00 89.12 153 CYS A N 1
ATOM 1132 C CA . CYS A 1 153 ? -5.356 0.696 0.524 1.00 89.12 153 CYS A CA 1
ATOM 1133 C C . CYS A 1 153 ? -5.970 2.054 0.885 1.00 89.12 153 CYS A C 1
ATOM 1135 O O . CYS A 1 153 ? -5.496 3.095 0.431 1.00 89.12 153 CYS A O 1
ATOM 1137 N N . LYS A 1 154 ? -6.991 2.053 1.754 1.00 85.94 154 LYS A N 1
ATOM 1138 C CA . LYS A 1 154 ? -7.628 3.265 2.289 1.00 85.94 154 LYS A CA 1
ATOM 1139 C C . LYS A 1 154 ? -7.235 3.503 3.758 1.00 85.94 154 LYS A C 1
ATOM 1141 O O . LYS A 1 154 ? -8.020 3.226 4.666 1.00 85.94 154 LYS A O 1
ATOM 1146 N N . PRO A 1 155 ? -6.018 4.015 4.041 1.00 79.75 155 PRO A N 1
ATOM 1147 C CA . PRO A 1 155 ? -5.497 4.098 5.407 1.00 79.75 155 PRO A CA 1
ATOM 1148 C C . PRO A 1 155 ? -6.274 5.074 6.300 1.00 79.75 155 PRO A C 1
ATOM 1150 O O . PRO A 1 155 ? -6.372 4.835 7.499 1.00 79.75 155 PRO A O 1
ATOM 1153 N N . LYS A 1 156 ? -6.839 6.153 5.737 1.00 79.62 156 LYS A N 1
ATOM 1154 C CA . LYS A 1 156 ? -7.626 7.137 6.500 1.00 79.62 156 LYS A CA 1
ATOM 1155 C C . LYS A 1 156 ? -8.944 6.541 6.997 1.00 79.62 156 LYS A C 1
ATOM 1157 O O . LYS A 1 156 ? -9.194 6.542 8.194 1.00 79.62 156 LYS A O 1
ATOM 1162 N N . GLU A 1 157 ? -9.710 5.927 6.099 1.00 81.75 157 GLU A N 1
ATOM 1163 C CA . GLU A 1 157 ? -10.981 5.271 6.438 1.00 81.75 157 GLU A CA 1
ATOM 1164 C C . GLU A 1 157 ? -10.782 4.123 7.441 1.00 81.75 157 GLU A C 1
ATOM 1166 O O . GLU A 1 157 ? -11.558 3.965 8.383 1.00 81.75 157 GLU A O 1
ATOM 1171 N N . ALA A 1 158 ? -9.692 3.359 7.303 1.00 80.69 158 ALA A N 1
ATOM 1172 C CA . ALA A 1 158 ? -9.338 2.318 8.265 1.00 80.69 158 ALA A CA 1
ATOM 1173 C C . ALA A 1 158 ? -8.999 2.882 9.663 1.00 80.69 158 ALA A C 1
ATOM 1175 O O . ALA A 1 158 ? -9.338 2.260 10.674 1.00 80.69 158 ALA A O 1
ATOM 1176 N N . GLN A 1 159 ? -8.357 4.056 9.745 1.00 80.31 159 GLN A N 1
ATOM 1177 C CA . GLN A 1 159 ? -8.113 4.742 11.020 1.00 80.31 159 GLN A CA 1
ATOM 1178 C C . GLN A 1 159 ? -9.404 5.291 11.639 1.00 80.31 159 GLN A C 1
ATOM 1180 O O . GLN A 1 159 ? -9.585 5.171 12.852 1.00 80.31 159 GLN A O 1
ATOM 1185 N N . ASP A 1 160 ? -10.318 5.829 10.834 1.00 84.56 160 ASP A N 1
ATOM 1186 C CA . ASP A 1 160 ? -11.604 6.337 11.320 1.00 84.56 160 ASP A CA 1
ATOM 1187 C C . ASP A 1 160 ? -12.470 5.212 11.916 1.00 84.56 160 ASP A C 1
ATOM 1189 O O . ASP A 1 160 ? -13.006 5.356 13.021 1.00 84.56 160 ASP A O 1
ATOM 1193 N N . GLU A 1 161 ? -12.527 4.042 11.265 1.00 82.06 161 GLU A N 1
ATOM 1194 C CA . GLU A 1 161 ? -13.199 2.855 11.819 1.00 82.06 161 GLU A CA 1
ATOM 1195 C C . GLU A 1 161 ? -12.501 2.325 13.082 1.00 82.06 161 GLU A C 1
ATOM 1197 O O . GLU A 1 161 ? -13.170 1.898 14.024 1.00 82.06 161 GLU A O 1
ATOM 1202 N N . LEU A 1 162 ? -11.169 2.406 13.178 1.00 78.62 162 LEU A N 1
ATOM 1203 C CA . LEU A 1 162 ? -10.442 2.079 14.412 1.00 78.62 162 LEU A CA 1
ATOM 1204 C C . LEU A 1 162 ? -10.791 3.021 15.571 1.00 78.62 162 LEU A C 1
ATOM 1206 O O . LEU A 1 162 ? -10.939 2.577 16.713 1.00 78.62 162 LEU A O 1
ATOM 1210 N N . ILE A 1 163 ? -10.907 4.323 15.302 1.00 83.00 163 ILE A N 1
ATOM 1211 C CA . ILE A 1 163 ? -11.312 5.316 16.302 1.00 83.00 163 ILE A CA 1
ATOM 1212 C C . ILE A 1 163 ? -12.750 5.027 16.751 1.00 83.00 163 ILE A C 1
ATOM 1214 O O . ILE A 1 163 ? -13.036 5.061 17.953 1.00 83.00 163 ILE A O 1
ATOM 1218 N N . ALA A 1 164 ? -13.641 4.674 15.820 1.00 82.50 164 ALA A N 1
ATOM 1219 C CA . ALA A 1 164 ? -14.998 4.232 16.134 1.00 82.50 164 ALA A CA 1
ATOM 1220 C C . ALA A 1 164 ? -15.002 2.944 16.982 1.00 82.50 164 ALA A C 1
ATOM 1222 O O . ALA A 1 164 ? -15.695 2.875 17.998 1.00 82.50 164 ALA A O 1
ATOM 1223 N N . LEU A 1 165 ? -14.163 1.961 16.644 1.00 75.94 165 LEU A N 1
ATOM 1224 C CA . LEU A 1 165 ? -13.992 0.713 17.392 1.00 75.94 165 LEU A CA 1
ATOM 1225 C C . LEU A 1 165 ? -13.449 0.948 18.810 1.00 75.94 165 LEU A C 1
ATOM 1227 O O . LEU A 1 165 ? -13.972 0.375 19.771 1.00 75.94 165 LEU A O 1
ATOM 1231 N N . ARG A 1 166 ? -12.462 1.836 18.990 1.00 81.88 166 ARG A N 1
ATOM 1232 C CA . ARG A 1 166 ? -11.948 2.201 20.326 1.00 81.88 166 ARG A CA 1
ATOM 1233 C C . ARG A 1 166 ? -13.036 2.806 21.212 1.00 81.88 166 ARG A C 1
ATOM 1235 O O . ARG A 1 166 ? -13.069 2.503 22.404 1.00 81.88 166 ARG A O 1
ATOM 1242 N N . LYS A 1 167 ? -13.962 3.591 20.648 1.00 79.88 167 LYS A N 1
ATOM 1243 C CA . LYS A 1 167 ? -15.115 4.135 21.394 1.00 79.88 167 LYS A CA 1
ATOM 1244 C C . LYS A 1 167 ? -16.075 3.040 21.878 1.00 79.88 167 LYS A C 1
ATOM 1246 O O . LYS A 1 167 ? -16.713 3.213 22.910 1.00 79.88 167 LYS A O 1
ATOM 1251 N N . THR A 1 168 ? -16.130 1.893 21.198 1.00 74.81 168 THR A N 1
ATOM 1252 C CA . THR A 1 168 ? -17.000 0.756 21.563 1.00 74.81 168 THR A CA 1
ATOM 1253 C C . THR A 1 168 ? -16.430 -0.188 22.637 1.00 74.81 168 THR A C 1
ATOM 1255 O O . THR A 1 168 ? -17.068 -1.190 22.948 1.00 74.81 168 THR A O 1
ATOM 1258 N N . ARG A 1 169 ? -15.275 0.138 23.250 1.00 69.31 169 ARG A N 1
ATOM 1259 C CA . ARG A 1 169 ? -14.580 -0.686 24.270 1.00 69.31 169 ARG A CA 1
ATOM 1260 C C . ARG A 1 169 ? -14.298 -2.128 23.803 1.00 69.31 169 ARG A C 1
ATOM 1262 O O . ARG A 1 169 ? -14.632 -3.089 24.494 1.00 69.31 169 ARG A O 1
ATOM 1269 N N . ALA A 1 170 ? -13.669 -2.282 22.637 1.00 72.56 170 ALA A N 1
ATOM 1270 C CA . ALA A 1 170 ? -13.119 -3.570 22.204 1.00 72.56 170 ALA A CA 1
ATOM 1271 C C . ALA A 1 170 ? -12.052 -4.100 23.190 1.00 72.56 170 ALA A C 1
ATOM 1273 O O . ALA A 1 170 ? -11.387 -3.316 23.873 1.00 72.56 170 ALA A O 1
ATOM 1274 N N . THR A 1 171 ? -11.879 -5.425 23.261 1.00 79.81 171 THR A N 1
ATOM 1275 C CA . THR A 1 171 ? -10.851 -6.041 24.121 1.00 79.81 171 THR A CA 1
ATOM 1276 C C . THR A 1 171 ? -9.433 -5.680 23.642 1.00 79.81 171 THR A C 1
ATOM 1278 O O . THR A 1 171 ? -9.223 -5.472 22.442 1.00 79.81 171 THR A O 1
ATOM 1281 N N . PRO A 1 172 ? -8.438 -5.592 24.547 1.00 81.81 172 PRO A N 1
ATOM 1282 C CA . PRO A 1 172 ? -7.080 -5.182 24.183 1.00 81.81 172 PRO A CA 1
ATOM 1283 C C . PRO A 1 172 ? -6.397 -6.144 23.200 1.00 81.81 172 PRO A C 1
ATOM 1285 O O . PRO A 1 172 ? -5.660 -5.687 22.329 1.00 81.81 172 PRO A O 1
ATOM 1288 N N . GLU A 1 173 ? -6.672 -7.449 23.280 1.00 84.75 173 GLU A N 1
ATOM 1289 C CA . GLU A 1 173 ? -6.106 -8.429 22.342 1.00 84.75 173 GLU A CA 1
ATOM 1290 C C . GLU A 1 173 ? -6.670 -8.270 20.926 1.00 84.75 173 GLU A C 1
ATOM 1292 O O . GLU A 1 173 ? -5.918 -8.263 19.952 1.00 84.75 173 GLU A O 1
ATOM 1297 N N . GLN A 1 174 ? -7.977 -8.027 20.798 1.00 80.38 174 GLN A N 1
ATOM 1298 C CA . GLN A 1 174 ? -8.588 -7.751 19.497 1.00 80.38 174 GLN A CA 1
ATOM 1299 C C . GLN A 1 174 ? -8.030 -6.464 18.874 1.00 80.38 174 GLN A C 1
ATOM 1301 O O . GLN A 1 174 ? -7.758 -6.417 17.677 1.00 80.38 174 GLN A O 1
ATOM 1306 N N . LEU A 1 175 ? -7.804 -5.423 19.682 1.00 83.50 175 LEU A N 1
ATOM 1307 C CA . LEU A 1 175 ? -7.168 -4.186 19.221 1.00 83.50 175 LEU A CA 1
ATOM 1308 C C . LEU A 1 175 ? -5.751 -4.432 18.687 1.00 83.50 175 LEU A C 1
ATOM 1310 O O . LEU A 1 175 ? -5.401 -3.888 17.641 1.00 83.50 175 LEU A O 1
ATOM 1314 N N . ARG A 1 176 ? -4.950 -5.273 19.356 1.00 87.12 176 ARG A N 1
ATOM 1315 C CA . ARG A 1 176 ? -3.608 -5.647 18.878 1.00 87.12 176 ARG A CA 1
ATOM 1316 C C . ARG A 1 176 ? -3.659 -6.405 17.556 1.00 87.12 176 ARG A C 1
ATOM 1318 O O . ARG A 1 176 ? -2.880 -6.090 16.660 1.00 87.12 176 ARG A O 1
ATOM 1325 N N . GLN A 1 177 ? -4.579 -7.359 17.418 1.00 86.19 177 GLN A N 1
ATOM 1326 C CA . GLN A 1 177 ? -4.750 -8.131 16.186 1.00 86.19 177 GLN A CA 1
ATOM 1327 C C . GLN A 1 177 ? -5.164 -7.245 15.005 1.00 86.19 177 GLN A C 1
ATOM 1329 O O . GLN A 1 177 ? -4.646 -7.390 13.900 1.00 86.19 177 GLN A O 1
ATOM 1334 N N . VAL A 1 178 ? -6.076 -6.297 15.227 1.00 85.50 178 VAL A N 1
ATOM 1335 C CA . VAL A 1 178 ? -6.466 -5.345 14.183 1.00 85.50 178 VAL A CA 1
ATOM 1336 C C . VAL A 1 178 ? -5.296 -4.425 13.848 1.00 85.50 178 VAL A C 1
ATOM 1338 O O . VAL A 1 178 ? -5.003 -4.224 12.675 1.00 85.50 178 VAL A O 1
ATOM 1341 N N . GLN A 1 179 ? -4.572 -3.915 14.846 1.00 87.00 179 GLN A N 1
ATOM 1342 C CA . GLN A 1 179 ? -3.417 -3.051 14.606 1.00 87.00 179 GLN A CA 1
ATOM 1343 C C . GLN A 1 179 ? -2.320 -3.759 13.798 1.00 87.00 179 GLN A C 1
ATOM 1345 O O . GLN A 1 179 ? -1.754 -3.155 12.888 1.00 87.00 179 GLN A O 1
ATOM 1350 N N . SER A 1 180 ? -2.029 -5.032 14.086 1.00 90.00 180 SER A N 1
ATOM 1351 C CA . SER A 1 180 ? -1.050 -5.804 13.314 1.00 90.00 180 SER A CA 1
ATOM 1352 C C . SER A 1 180 ? -1.533 -6.054 11.885 1.00 90.00 180 SER A C 1
ATOM 1354 O O . SER A 1 180 ? -0.785 -5.785 10.947 1.00 90.00 180 SER A O 1
ATOM 1356 N N . ALA A 1 181 ? -2.796 -6.455 11.699 1.00 87.56 181 ALA A N 1
ATOM 1357 C CA . ALA A 1 181 ? -3.391 -6.644 10.376 1.00 87.56 181 ALA A CA 1
ATOM 1358 C C . ALA A 1 181 ? -3.365 -5.355 9.538 1.00 87.56 181 ALA A C 1
ATOM 1360 O O . ALA A 1 181 ? -3.052 -5.394 8.348 1.00 87.56 181 ALA A O 1
ATOM 1361 N N . LEU A 1 182 ? -3.639 -4.207 10.161 1.00 86.06 182 LEU A N 1
ATOM 1362 C CA . LEU A 1 182 ? -3.581 -2.898 9.515 1.00 86.06 182 LEU A CA 1
ATOM 1363 C C . LEU A 1 182 ? -2.157 -2.491 9.155 1.00 86.06 182 LEU A C 1
ATOM 1365 O O . LEU A 1 182 ? -1.939 -2.010 8.049 1.00 86.06 182 LEU A O 1
ATOM 1369 N N . ASN A 1 183 ? -1.183 -2.714 10.040 1.00 89.19 183 ASN A N 1
ATOM 1370 C CA . ASN A 1 183 ? 0.221 -2.430 9.746 1.00 89.19 183 ASN A CA 1
ATOM 1371 C C . ASN A 1 183 ? 0.725 -3.291 8.575 1.00 89.19 183 ASN A C 1
ATOM 1373 O O . ASN A 1 183 ? 1.386 -2.779 7.671 1.00 89.19 183 ASN A O 1
ATOM 1377 N N . THR A 1 184 ? 0.371 -4.580 8.544 1.00 90.62 184 THR A N 1
ATOM 1378 C CA . THR A 1 184 ? 0.701 -5.482 7.430 1.00 90.62 184 THR A CA 1
ATOM 1379 C C . THR A 1 184 ? 0.023 -5.047 6.130 1.00 90.62 184 THR A C 1
ATOM 1381 O O . THR A 1 184 ? 0.681 -4.986 5.092 1.00 90.62 184 THR A O 1
ATOM 1384 N N . ALA A 1 185 ? -1.268 -4.704 6.172 1.00 89.50 185 ALA A N 1
ATOM 1385 C CA . ALA A 1 185 ? -1.997 -4.218 5.002 1.00 89.50 185 ALA A CA 1
ATOM 1386 C C . ALA A 1 185 ? -1.422 -2.891 4.484 1.00 89.50 185 ALA A C 1
ATOM 1388 O O . ALA A 1 185 ? -1.188 -2.748 3.286 1.00 89.50 185 ALA A O 1
ATOM 1389 N N . ALA A 1 186 ? -1.102 -1.954 5.379 1.00 87.56 186 ALA A N 1
ATOM 1390 C CA . ALA A 1 186 ? -0.484 -0.681 5.031 1.00 87.56 186 ALA A CA 1
ATOM 1391 C C . ALA A 1 186 ? 0.883 -0.880 4.361 1.00 87.56 186 ALA A C 1
ATOM 1393 O O . ALA A 1 186 ? 1.144 -0.270 3.328 1.00 87.56 186 ALA A O 1
ATOM 1394 N N . ALA A 1 187 ? 1.732 -1.768 4.890 1.00 90.25 187 ALA A N 1
ATOM 1395 C CA . ALA A 1 187 ? 3.021 -2.093 4.280 1.00 90.25 187 ALA A CA 1
ATOM 1396 C C . ALA A 1 187 ? 2.873 -2.743 2.890 1.00 90.25 187 ALA A C 1
ATOM 1398 O O . ALA A 1 187 ? 3.631 -2.433 1.970 1.00 90.25 187 ALA A O 1
ATOM 1399 N N . ALA A 1 188 ? 1.883 -3.623 2.708 1.00 90.69 188 ALA A N 1
ATOM 1400 C CA . ALA A 1 188 ? 1.590 -4.212 1.403 1.00 90.69 188 ALA A CA 1
ATOM 1401 C C . ALA A 1 188 ? 1.114 -3.150 0.397 1.00 90.69 188 ALA A C 1
ATOM 1403 O O . ALA A 1 188 ? 1.567 -3.133 -0.748 1.00 90.69 188 ALA A O 1
ATOM 1404 N N . CYS A 1 189 ? 0.255 -2.233 0.837 1.00 92.44 189 CYS A N 1
ATOM 1405 C CA . CYS A 1 189 ? -0.255 -1.134 0.027 1.00 92.44 189 CYS A CA 1
ATOM 1406 C C . CYS A 1 189 ? 0.833 -0.145 -0.388 1.00 92.44 189 CYS A C 1
ATOM 1408 O O . CYS A 1 189 ? 0.939 0.163 -1.573 1.00 92.44 189 CYS A O 1
ATOM 1410 N N . THR A 1 190 ? 1.689 0.297 0.538 1.00 91.25 190 THR A N 1
ATOM 1411 C CA . THR A 1 190 ? 2.804 1.199 0.206 1.00 91.25 190 THR A CA 1
ATOM 1412 C C . THR A 1 190 ? 3.786 0.533 -0.750 1.00 91.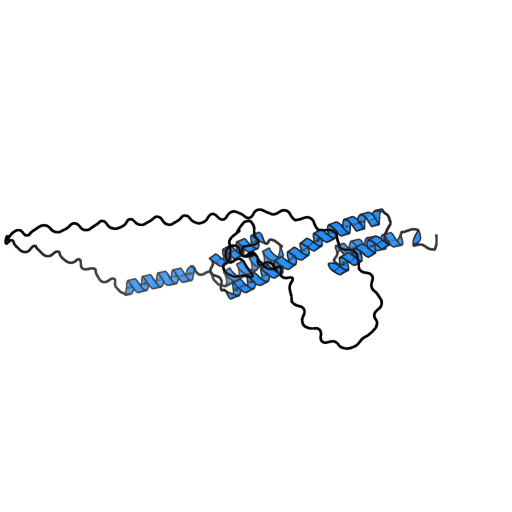25 190 THR A C 1
ATOM 1414 O O . THR A 1 190 ? 4.213 1.154 -1.720 1.00 91.25 190 THR A O 1
ATOM 1417 N N . ARG A 1 191 ? 4.090 -0.758 -0.560 1.00 93.25 191 ARG A N 1
ATOM 1418 C CA . ARG A 1 191 ? 4.919 -1.521 -1.503 1.00 93.25 191 ARG A CA 1
ATOM 1419 C C . ARG A 1 191 ? 4.261 -1.634 -2.881 1.00 93.25 191 ARG A C 1
ATOM 1421 O O . ARG A 1 191 ? 4.948 -1.502 -3.892 1.00 93.25 191 ARG A O 1
ATOM 1428 N N . ALA A 1 192 ? 2.949 -1.865 -2.944 1.00 92.12 192 ALA A N 1
ATOM 1429 C CA . ALA A 1 192 ? 2.207 -1.929 -4.202 1.00 92.12 192 ALA A CA 1
ATOM 1430 C C . ALA A 1 192 ? 2.172 -0.572 -4.921 1.00 92.12 192 ALA A C 1
ATOM 1432 O O . ALA A 1 192 ? 2.328 -0.514 -6.140 1.00 92.12 192 ALA A O 1
ATOM 1433 N N . GLU A 1 193 ? 2.012 0.522 -4.184 1.00 92.81 193 GLU A N 1
ATOM 1434 C CA . GLU A 1 193 ? 2.048 1.880 -4.722 1.00 92.81 193 GLU A CA 1
ATOM 1435 C C . GLU A 1 193 ? 3.440 2.246 -5.248 1.00 92.81 193 GLU A C 1
ATOM 1437 O O . GLU A 1 193 ? 3.569 2.675 -6.395 1.00 92.81 193 GLU A O 1
ATOM 1442 N N . GLN A 1 194 ? 4.493 1.967 -4.475 1.00 95.06 194 GLN A N 1
ATOM 1443 C CA . GLN A 1 194 ? 5.877 2.143 -4.922 1.00 95.06 194 GLN A CA 1
ATOM 1444 C C . GLN A 1 194 ? 6.173 1.315 -6.173 1.00 95.06 194 GLN A C 1
ATOM 1446 O O . GLN A 1 194 ? 6.789 1.817 -7.112 1.00 95.06 194 GLN A O 1
ATOM 1451 N N . ARG A 1 195 ? 5.679 0.071 -6.232 1.00 96.00 195 ARG A N 1
ATOM 1452 C CA . ARG A 1 195 ? 5.792 -0.771 -7.426 1.00 96.00 195 ARG A CA 1
ATOM 1453 C C . ARG A 1 195 ? 5.104 -0.134 -8.629 1.00 96.00 195 ARG A C 1
ATOM 1455 O O . ARG A 1 195 ? 5.688 -0.126 -9.706 1.00 96.00 195 ARG A O 1
ATOM 1462 N N . ARG A 1 196 ? 3.879 0.382 -8.471 1.00 95.12 196 ARG A N 1
ATOM 1463 C CA . ARG A 1 196 ? 3.137 1.053 -9.555 1.00 95.12 196 ARG A CA 1
ATOM 1464 C C . ARG A 1 196 ? 3.893 2.279 -10.059 1.00 95.12 196 ARG A C 1
ATOM 1466 O O . ARG A 1 196 ? 4.052 2.424 -11.264 1.00 95.12 196 ARG A O 1
ATOM 1473 N N . ALA A 1 197 ? 4.406 3.113 -9.156 1.00 96.44 197 ALA A N 1
ATOM 1474 C CA . ALA A 1 197 ? 5.206 4.280 -9.519 1.00 96.44 197 ALA A CA 1
ATOM 1475 C C . ALA A 1 197 ? 6.500 3.880 -10.251 1.00 96.44 197 ALA A C 1
ATOM 1477 O O . ALA A 1 197 ? 6.806 4.412 -11.319 1.00 96.44 197 ALA A O 1
ATOM 1478 N N . ALA A 1 198 ? 7.225 2.889 -9.723 1.00 97.19 198 ALA A N 1
ATOM 1479 C CA . ALA A 1 198 ? 8.423 2.347 -10.355 1.00 97.19 198 ALA A CA 1
ATOM 1480 C C . ALA A 1 198 ? 8.119 1.737 -11.733 1.00 97.19 198 ALA A C 1
ATOM 1482 O O . ALA A 1 198 ? 8.909 1.907 -12.661 1.00 97.19 198 ALA A O 1
ATOM 1483 N N . TRP A 1 199 ? 6.972 1.067 -11.882 1.00 97.62 199 TRP A N 1
ATOM 1484 C CA . TRP A 1 199 ? 6.527 0.503 -13.152 1.00 97.62 199 TRP A CA 1
ATOM 1485 C C . TRP A 1 199 ? 6.260 1.586 -14.186 1.00 97.62 199 TRP A C 1
ATOM 1487 O O . TRP A 1 199 ? 6.744 1.459 -15.301 1.00 97.62 199 TRP A O 1
ATOM 1497 N N . THR A 1 200 ? 5.555 2.663 -13.837 1.00 97.31 200 THR A N 1
ATOM 1498 C CA . THR A 1 200 ? 5.301 3.771 -14.771 1.00 97.31 200 THR A CA 1
ATOM 1499 C C . THR A 1 200 ? 6.610 4.338 -15.320 1.00 97.31 200 THR A C 1
ATOM 1501 O O . THR A 1 200 ? 6.771 4.475 -16.532 1.00 97.31 200 THR A O 1
ATOM 1504 N N . THR A 1 201 ? 7.590 4.592 -14.449 1.00 97.00 201 THR A N 1
ATOM 1505 C CA . THR A 1 201 ? 8.911 5.089 -14.859 1.00 97.00 201 THR A CA 1
ATOM 1506 C C . THR A 1 201 ? 9.665 4.076 -15.726 1.00 97.00 201 THR A C 1
ATOM 1508 O O . THR A 1 201 ? 10.208 4.443 -16.770 1.00 97.00 201 THR A O 1
ATOM 1511 N N . ALA A 1 202 ? 9.688 2.799 -15.329 1.00 97.25 202 ALA A N 1
ATOM 1512 C CA . ALA A 1 202 ? 10.359 1.742 -16.082 1.00 97.25 202 ALA A CA 1
ATOM 1513 C C . ALA A 1 202 ? 9.704 1.502 -17.450 1.00 97.25 202 ALA A C 1
ATOM 1515 O O . ALA A 1 202 ? 10.410 1.397 -18.449 1.00 97.25 202 ALA A O 1
ATOM 1516 N N . ASN A 1 203 ? 8.373 1.466 -17.511 1.00 97.44 203 ASN A N 1
ATOM 1517 C CA . ASN A 1 203 ? 7.610 1.253 -18.734 1.00 97.44 203 ASN A CA 1
ATOM 1518 C C . ASN A 1 203 ? 7.826 2.396 -19.728 1.00 97.44 203 ASN A C 1
ATOM 1520 O O . ASN A 1 203 ? 8.114 2.128 -20.887 1.00 97.44 203 ASN A O 1
ATOM 1524 N N . ASN A 1 204 ? 7.818 3.653 -19.275 1.00 98.12 204 ASN A N 1
ATOM 1525 C CA . ASN A 1 204 ? 8.135 4.795 -20.137 1.00 98.12 204 ASN A CA 1
ATOM 1526 C C . ASN A 1 204 ? 9.548 4.690 -20.741 1.00 98.12 204 ASN A C 1
ATOM 1528 O O . ASN A 1 204 ? 9.757 5.017 -21.908 1.00 98.12 204 ASN A O 1
ATOM 1532 N N . ALA A 1 205 ? 10.533 4.227 -19.964 1.00 97.44 205 ALA A N 1
ATOM 1533 C CA . ALA A 1 205 ? 11.884 3.995 -20.473 1.00 97.44 205 ALA A CA 1
ATOM 1534 C C . ALA A 1 205 ? 11.928 2.823 -21.471 1.00 97.44 205 ALA A C 1
ATOM 1536 O O . ALA A 1 205 ? 12.573 2.933 -22.511 1.00 97.44 205 ALA A O 1
ATOM 1537 N N . ILE A 1 206 ? 11.220 1.727 -21.183 1.00 97.75 206 ILE A N 1
ATOM 1538 C CA . ILE A 1 206 ? 11.094 0.566 -22.073 1.00 97.75 206 ILE A CA 1
ATOM 1539 C C . ILE A 1 206 ? 10.431 0.965 -23.396 1.00 97.75 206 ILE A C 1
ATOM 1541 O O . ILE A 1 206 ? 10.926 0.591 -24.450 1.00 97.75 206 ILE A O 1
ATOM 1545 N N . GLU A 1 207 ? 9.361 1.756 -23.368 1.00 97.25 207 GLU A N 1
ATOM 1546 C CA . GLU A 1 207 ? 8.665 2.220 -24.573 1.00 97.25 207 GLU A CA 1
ATOM 1547 C C . GLU A 1 207 ? 9.552 3.109 -25.445 1.00 97.25 207 GLU A C 1
ATOM 1549 O O . GLU A 1 207 ? 9.585 2.932 -26.660 1.00 97.25 207 GLU A O 1
ATOM 1554 N N . ARG A 1 208 ? 10.357 3.996 -24.848 1.00 97.88 208 ARG A N 1
ATOM 1555 C CA . ARG A 1 208 ? 11.363 4.765 -25.602 1.00 97.88 208 ARG A CA 1
ATOM 1556 C C . ARG A 1 208 ? 12.392 3.857 -26.271 1.00 97.88 208 ARG A C 1
ATOM 1558 O O . ARG A 1 208 ? 12.736 4.086 -27.425 1.00 97.88 208 ARG A O 1
ATOM 1565 N N . LEU A 1 209 ? 12.861 2.826 -25.566 1.00 96.88 209 LEU A N 1
ATOM 1566 C CA . LEU A 1 209 ? 13.810 1.851 -26.110 1.00 96.88 209 LEU A CA 1
ATOM 1567 C C . LEU A 1 209 ? 13.191 1.029 -27.247 1.00 96.88 209 LEU A C 1
ATOM 1569 O O . LEU A 1 209 ? 13.861 0.794 -28.252 1.00 96.88 209 LEU A O 1
ATOM 1573 N N . LEU A 1 210 ? 11.921 0.642 -27.116 1.00 95.06 210 LEU A N 1
ATOM 1574 C CA . LEU A 1 210 ? 11.160 -0.044 -28.161 1.00 95.06 210 LEU A CA 1
ATOM 1575 C C . LEU A 1 210 ? 11.000 0.832 -29.407 1.00 95.06 210 LEU A C 1
ATOM 1577 O O . LEU A 1 210 ? 11.278 0.369 -30.508 1.00 95.06 210 LEU A O 1
ATOM 1581 N N . ASN A 1 211 ? 10.639 2.105 -29.235 1.00 95.00 211 ASN A N 1
ATOM 1582 C CA . ASN A 1 211 ? 10.512 3.055 -30.344 1.00 95.00 211 ASN A CA 1
ATOM 1583 C C . ASN A 1 211 ? 11.856 3.325 -31.040 1.00 95.00 211 ASN A C 1
ATOM 1585 O O . ASN A 1 211 ? 11.887 3.601 -32.233 1.00 95.00 211 ASN A O 1
ATOM 1589 N N . ALA A 1 212 ? 12.967 3.219 -30.307 1.00 95.12 212 ALA A N 1
ATOM 1590 C CA . ALA A 1 212 ? 14.319 3.311 -30.849 1.00 95.12 212 ALA A CA 1
ATOM 1591 C C . ALA A 1 212 ? 14.845 1.986 -31.449 1.00 95.12 212 ALA A C 1
ATOM 1593 O O . ALA A 1 212 ? 16.004 1.925 -31.848 1.00 95.12 212 ALA A O 1
ATOM 1594 N N . GLY A 1 213 ? 14.048 0.907 -31.468 1.00 93.62 213 GLY A N 1
ATOM 1595 C CA . GLY A 1 213 ? 14.457 -0.413 -31.977 1.00 93.62 213 GLY A CA 1
ATOM 1596 C C . GLY A 1 213 ? 15.425 -1.192 -31.070 1.00 93.62 213 GLY A C 1
ATOM 1597 O O . GLY A 1 213 ? 15.966 -2.224 -31.455 1.00 93.62 213 GLY A O 1
ATOM 1598 N N . SER A 1 214 ? 15.651 -0.736 -29.837 1.00 94.94 214 SER A N 1
ATOM 1599 C CA . SER A 1 214 ? 16.639 -1.300 -28.901 1.00 94.94 214 SER A CA 1
ATOM 1600 C C . SER A 1 214 ? 16.057 -2.395 -27.986 1.00 94.94 214 SER A C 1
ATOM 1602 O O . SER A 1 214 ? 15.992 -2.269 -26.759 1.00 94.94 214 SER A O 1
ATOM 1604 N N . PHE A 1 215 ? 15.642 -3.516 -28.587 1.00 94.69 215 PHE A N 1
ATOM 1605 C CA . PHE A 1 215 ? 14.939 -4.612 -27.896 1.00 94.69 215 PHE A CA 1
ATOM 1606 C C . PHE A 1 215 ? 15.746 -5.282 -26.766 1.00 94.69 215 PHE A C 1
ATOM 1608 O O . PHE A 1 215 ? 15.185 -5.597 -25.716 1.00 94.69 215 PHE A O 1
ATOM 1615 N N . GLU A 1 216 ? 17.063 -5.453 -26.919 1.00 93.88 216 GLU A N 1
ATOM 1616 C CA . GLU A 1 216 ? 17.917 -6.053 -25.874 1.00 93.88 216 GLU A CA 1
ATOM 1617 C C . GLU A 1 216 ? 18.031 -5.169 -24.623 1.00 93.88 216 GLU A C 1
ATOM 1619 O O . GLU A 1 216 ? 17.988 -5.644 -23.481 1.00 93.88 216 GLU A O 1
ATOM 1624 N N . GLN A 1 217 ? 18.117 -3.851 -24.821 1.00 96.69 217 GLN A N 1
ATOM 1625 C CA . GLN A 1 217 ? 18.146 -2.899 -23.714 1.00 96.69 217 GLN A CA 1
ATOM 1626 C C . GLN A 1 217 ? 16.791 -2.865 -23.002 1.00 96.69 217 GLN A C 1
ATOM 1628 O O . GLN A 1 217 ? 16.746 -2.912 -21.770 1.00 96.69 217 GLN A O 1
ATOM 1633 N N . ALA A 1 218 ? 15.690 -2.858 -23.763 1.00 97.56 218 ALA A N 1
ATOM 1634 C CA . AL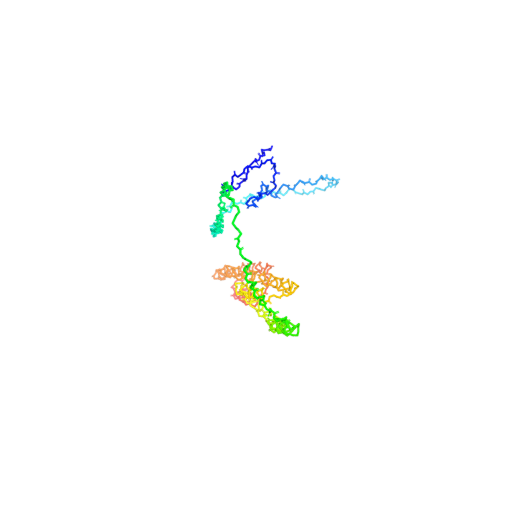A A 1 218 ? 14.337 -2.961 -23.222 1.00 97.56 218 ALA A CA 1
ATOM 1635 C C . ALA A 1 218 ? 14.167 -4.231 -22.365 1.00 97.56 218 ALA A C 1
ATOM 1637 O O . ALA A 1 218 ? 13.677 -4.154 -21.235 1.00 97.56 218 ALA A O 1
ATOM 1638 N N . ARG A 1 219 ? 14.658 -5.383 -22.848 1.00 96.38 219 ARG A N 1
ATOM 1639 C CA . ARG A 1 219 ? 14.645 -6.660 -22.114 1.00 96.38 219 ARG A CA 1
ATOM 1640 C C . ARG A 1 219 ? 15.443 -6.583 -20.815 1.00 96.38 219 ARG A C 1
ATOM 1642 O O . ARG A 1 219 ? 14.954 -7.010 -19.772 1.00 96.38 219 ARG A O 1
ATOM 1649 N N . THR A 1 220 ? 16.645 -6.013 -20.855 1.00 97.62 220 THR A N 1
ATOM 1650 C CA . THR A 1 220 ? 17.520 -5.876 -19.678 1.00 97.62 220 THR A CA 1
ATOM 1651 C C . THR A 1 220 ? 16.890 -4.977 -18.611 1.00 97.62 220 THR A C 1
ATOM 1653 O O . THR A 1 220 ? 16.900 -5.299 -17.418 1.00 97.62 220 THR A O 1
ATOM 1656 N N . ARG A 1 221 ? 16.273 -3.863 -19.027 1.00 97.31 221 ARG A N 1
ATOM 1657 C CA . ARG A 1 221 ? 15.523 -2.965 -18.136 1.00 97.31 221 ARG A CA 1
ATOM 1658 C C . ARG A 1 221 ? 14.327 -3.664 -17.500 1.00 97.31 221 ARG A C 1
ATOM 1660 O O . ARG A 1 221 ? 14.161 -3.574 -16.283 1.00 97.31 221 ARG A O 1
ATOM 1667 N N . LEU A 1 222 ? 13.550 -4.403 -18.291 1.00 97.38 222 LEU A N 1
ATOM 1668 C CA . LEU A 1 222 ? 12.426 -5.184 -17.781 1.00 97.38 222 LEU A CA 1
ATOM 1669 C C . LEU A 1 222 ? 12.892 -6.266 -16.797 1.00 97.38 222 LEU A C 1
ATOM 1671 O O . LEU A 1 222 ? 12.325 -6.373 -15.714 1.00 97.38 222 LEU A O 1
ATOM 1675 N N . ALA A 1 223 ? 13.963 -6.998 -17.115 1.00 97.25 223 ALA A N 1
ATOM 1676 C CA . ALA A 1 223 ? 14.536 -8.027 -16.245 1.00 97.25 223 ALA A CA 1
ATOM 1677 C C . ALA A 1 223 ? 14.984 -7.456 -14.889 1.00 97.25 223 ALA A C 1
ATOM 1679 O O . ALA A 1 223 ? 14.744 -8.052 -13.836 1.00 97.25 223 ALA A O 1
ATOM 1680 N N . THR A 1 224 ? 15.589 -6.265 -14.909 1.00 97.62 224 THR A N 1
ATOM 1681 C CA . THR A 1 224 ? 16.022 -5.555 -13.698 1.00 97.62 224 THR A CA 1
ATOM 1682 C C . THR A 1 224 ? 14.816 -5.157 -12.845 1.00 97.62 224 THR A C 1
ATOM 1684 O O . THR A 1 224 ? 14.819 -5.370 -11.633 1.00 97.62 224 THR A O 1
ATOM 1687 N N . PHE A 1 225 ? 13.749 -4.652 -13.474 1.00 97.44 225 PHE A N 1
ATOM 1688 C CA . PHE A 1 225 ? 12.495 -4.344 -12.788 1.00 97.44 225 PHE A CA 1
ATOM 1689 C C . PHE A 1 225 ? 11.869 -5.596 -12.155 1.00 97.44 225 PHE A C 1
ATOM 1691 O O . PHE A 1 225 ? 11.561 -5.590 -10.962 1.00 97.44 225 PHE A O 1
ATOM 1698 N N . THR A 1 226 ? 11.743 -6.691 -12.911 1.00 97.12 226 THR A N 1
ATOM 1699 C CA . THR A 1 226 ? 11.152 -7.945 -12.417 1.00 97.12 226 THR A CA 1
ATOM 1700 C C . THR A 1 226 ? 11.990 -8.607 -11.325 1.00 97.12 226 THR A C 1
ATOM 1702 O O . THR A 1 226 ? 11.423 -9.249 -10.447 1.00 97.12 226 THR A O 1
ATOM 1705 N N . LYS A 1 227 ? 13.317 -8.415 -11.308 1.00 97.56 227 LYS A N 1
ATOM 1706 C CA . LYS A 1 227 ? 14.185 -8.909 -10.225 1.00 97.56 227 LYS A CA 1
ATOM 1707 C C . LYS A 1 227 ? 13.896 -8.206 -8.894 1.00 97.56 227 LYS A C 1
ATOM 1709 O O . LYS A 1 227 ? 13.895 -8.851 -7.852 1.00 97.56 227 LYS A O 1
ATOM 1714 N N . CYS A 1 228 ? 13.643 -6.898 -8.927 1.00 95.94 228 CYS A N 1
ATOM 1715 C CA . CYS A 1 228 ? 13.376 -6.109 -7.722 1.00 95.94 228 CYS A CA 1
ATOM 1716 C C . CYS A 1 228 ? 11.918 -6.212 -7.251 1.00 95.94 228 CYS A C 1
ATOM 1718 O O . CYS A 1 228 ? 11.652 -6.225 -6.048 1.00 95.94 228 CYS A O 1
ATOM 1720 N N . TRP A 1 229 ? 10.969 -6.270 -8.189 1.00 95.50 229 TRP A N 1
ATOM 1721 C CA . TRP A 1 229 ? 9.542 -6.133 -7.890 1.00 95.50 229 TRP A CA 1
ATOM 1722 C C . TRP A 1 229 ? 8.722 -7.404 -8.106 1.00 95.50 229 TRP A C 1
ATOM 1724 O O . TRP A 1 229 ? 7.625 -7.489 -7.558 1.00 95.50 229 TRP A O 1
ATOM 1734 N N . GLY A 1 230 ? 9.244 -8.391 -8.836 1.00 95.56 230 GLY A N 1
ATOM 1735 C CA . GLY A 1 230 ? 8.529 -9.591 -9.275 1.00 95.56 230 GLY A CA 1
ATOM 1736 C C . GLY A 1 230 ? 7.840 -9.416 -10.634 1.00 95.56 230 GLY A C 1
ATOM 1737 O O . GLY A 1 230 ? 7.628 -8.300 -11.105 1.00 95.56 230 GLY A O 1
ATOM 1738 N N . GLU A 1 231 ? 7.463 -10.530 -11.257 1.00 95.75 231 GLU A N 1
ATOM 1739 C CA . GLU A 1 231 ? 6.748 -10.572 -12.541 1.00 95.75 231 GLU A CA 1
ATOM 1740 C C . GLU A 1 231 ? 5.221 -10.610 -12.300 1.00 95.75 231 GLU A C 1
ATOM 1742 O O . GLU A 1 231 ? 4.740 -11.306 -11.408 1.00 95.75 231 GLU A O 1
ATOM 1747 N N . ASP A 1 232 ? 4.450 -9.818 -13.047 1.00 93.88 232 ASP A N 1
ATOM 1748 C CA . ASP A 1 232 ? 2.980 -9.822 -13.093 1.00 93.88 232 ASP A CA 1
ATOM 1749 C C . ASP A 1 232 ? 2.449 -9.963 -14.537 1.00 93.88 232 ASP A C 1
ATOM 1751 O O . ASP A 1 232 ? 3.208 -10.126 -15.496 1.00 93.88 232 ASP A O 1
ATOM 1755 N N . ALA A 1 233 ? 1.122 -9.951 -14.711 1.00 94.75 233 ALA A N 1
ATOM 1756 C CA . ALA A 1 233 ? 0.491 -10.037 -16.030 1.00 94.75 233 ALA A CA 1
ATOM 1757 C C . ALA A 1 233 ? 0.953 -8.921 -16.989 1.00 94.75 233 ALA A C 1
ATOM 1759 O O . ALA A 1 233 ? 1.320 -9.221 -18.121 1.00 94.75 233 ALA A O 1
ATOM 1760 N N . ARG A 1 234 ? 1.058 -7.672 -16.517 1.00 93.81 234 ARG A N 1
ATOM 1761 C CA . ARG A 1 234 ? 1.481 -6.534 -17.350 1.00 93.81 234 ARG A CA 1
ATOM 1762 C C . ARG A 1 234 ? 2.942 -6.648 -17.772 1.00 93.81 234 ARG A C 1
ATOM 1764 O O . ARG A 1 234 ? 3.267 -6.426 -18.933 1.00 93.81 234 ARG A O 1
ATOM 1771 N N . THR A 1 235 ? 3.836 -7.040 -16.864 1.00 96.56 235 THR A N 1
ATOM 1772 C CA . THR A 1 235 ? 5.246 -7.257 -17.218 1.00 96.56 235 THR A CA 1
ATOM 1773 C C . THR A 1 235 ? 5.401 -8.409 -18.211 1.00 96.56 235 THR A C 1
ATOM 1775 O O . THR A 1 235 ? 6.273 -8.339 -19.071 1.00 96.56 235 THR A O 1
ATOM 1778 N N . ARG A 1 236 ? 4.541 -9.442 -18.139 1.00 96.81 236 ARG A N 1
ATOM 1779 C CA . ARG A 1 236 ? 4.537 -10.563 -1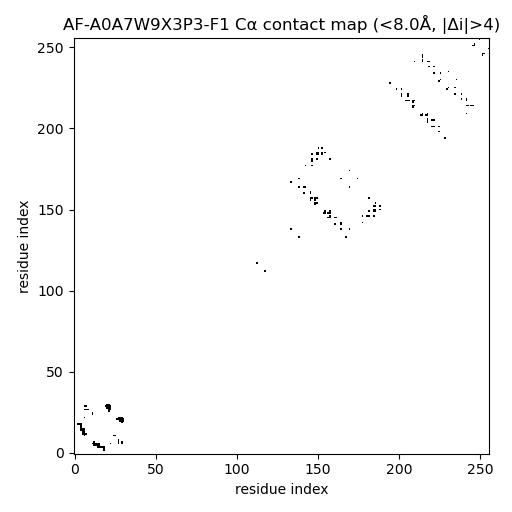9.098 1.00 96.81 236 ARG A CA 1
ATOM 1780 C C . ARG A 1 236 ? 4.074 -10.136 -20.485 1.00 96.81 236 ARG A C 1
ATOM 1782 O O . ARG A 1 236 ? 4.697 -10.526 -21.466 1.00 96.81 236 ARG A O 1
ATOM 1789 N N . GLU A 1 237 ? 3.042 -9.304 -20.571 1.00 96.50 237 GLU A N 1
ATOM 1790 C CA . GLU A 1 237 ? 2.583 -8.726 -21.840 1.00 96.50 237 GLU A CA 1
ATOM 1791 C C . GLU A 1 237 ? 3.681 -7.879 -22.498 1.00 96.50 237 GLU A C 1
ATOM 1793 O O . GLU A 1 237 ? 3.988 -8.055 -23.676 1.00 96.50 237 GLU A O 1
ATOM 1798 N N . VAL A 1 238 ? 4.344 -7.009 -21.727 1.00 96.31 238 VAL A N 1
ATOM 1799 C CA . VAL A 1 238 ? 5.453 -6.190 -22.244 1.00 96.31 238 VAL A CA 1
ATOM 1800 C C . VAL A 1 238 ? 6.636 -7.058 -22.673 1.00 96.31 238 VAL A C 1
ATOM 1802 O O . VAL A 1 238 ? 7.229 -6.803 -23.719 1.00 96.31 238 VAL A O 1
ATOM 1805 N N . LYS A 1 239 ? 6.958 -8.109 -21.913 1.00 96.69 239 LYS A N 1
ATOM 1806 C CA . LYS A 1 239 ? 7.993 -9.086 -22.276 1.00 96.69 239 LYS A CA 1
ATOM 1807 C C . LYS A 1 239 ? 7.674 -9.776 -23.601 1.00 96.69 239 LYS A C 1
ATOM 1809 O O . LYS A 1 239 ? 8.523 -9.789 -24.485 1.00 96.69 239 LYS A O 1
ATOM 1814 N N . ALA A 1 240 ? 6.441 -10.256 -23.771 1.00 96.44 240 ALA A N 1
ATOM 1815 C CA . ALA A 1 240 ? 5.987 -10.871 -25.014 1.00 96.44 240 ALA A CA 1
ATOM 1816 C C . ALA A 1 240 ? 6.076 -9.898 -26.201 1.00 96.44 240 ALA A C 1
ATOM 1818 O O . ALA A 1 240 ? 6.507 -10.288 -27.283 1.00 96.44 240 ALA A O 1
ATOM 1819 N N . ARG A 1 241 ? 5.743 -8.618 -25.988 1.00 95.12 241 ARG A N 1
ATOM 1820 C CA . ARG A 1 241 ? 5.879 -7.563 -27.003 1.00 95.12 241 ARG A CA 1
ATOM 1821 C C . ARG A 1 241 ? 7.338 -7.310 -27.399 1.00 95.12 241 ARG A C 1
ATOM 1823 O O . ARG A 1 241 ? 7.623 -7.183 -28.586 1.00 95.12 241 ARG A O 1
ATOM 1830 N N . ILE A 1 242 ? 8.259 -7.271 -26.432 1.00 95.69 242 ILE A N 1
ATOM 1831 C CA . ILE A 1 242 ? 9.706 -7.157 -26.696 1.00 95.69 242 ILE A CA 1
ATOM 1832 C C . ILE A 1 242 ? 10.200 -8.376 -27.495 1.00 95.69 242 ILE A C 1
ATOM 1834 O O . ILE A 1 242 ? 10.927 -8.217 -28.472 1.00 95.69 242 ILE A O 1
ATOM 1838 N N . ASP A 1 243 ? 9.783 -9.582 -27.105 1.00 93.88 243 ASP A N 1
ATOM 1839 C CA . ASP A 1 243 ? 10.193 -10.839 -27.745 1.00 93.88 243 ASP A CA 1
ATOM 1840 C C . ASP A 1 243 ? 9.621 -11.015 -29.161 1.00 93.88 243 ASP A C 1
ATOM 1842 O O . ASP A 1 243 ? 10.242 -11.667 -30.002 1.00 93.88 243 ASP A O 1
ATOM 1846 N N . ALA A 1 244 ? 8.438 -10.461 -29.434 1.00 92.94 244 ALA A N 1
ATOM 1847 C CA . ALA A 1 244 ? 7.870 -10.399 -30.778 1.00 92.94 244 ALA A CA 1
ATOM 1848 C C . ALA A 1 244 ? 8.679 -9.441 -31.664 1.00 92.94 244 ALA A C 1
ATOM 1850 O O . ALA A 1 244 ? 9.263 -9.880 -32.648 1.00 92.94 244 ALA A O 1
ATOM 1851 N N . GLY A 1 245 ? 8.840 -8.180 -31.248 1.00 89.69 245 GLY A N 1
ATOM 1852 C CA . GLY A 1 245 ? 9.563 -7.188 -32.053 1.00 89.69 245 GLY A CA 1
ATOM 1853 C C . GLY A 1 245 ? 11.038 -7.532 -32.295 1.00 89.69 245 GLY A C 1
ATOM 1854 O O . GLY A 1 245 ? 11.590 -7.176 -33.329 1.00 89.69 245 GLY A O 1
ATOM 1855 N N . ARG A 1 246 ? 11.672 -8.293 -31.391 1.00 87.62 246 ARG A N 1
ATOM 1856 C CA . ARG A 1 246 ? 13.021 -8.838 -31.609 1.00 87.62 246 ARG A CA 1
ATOM 1857 C C . ARG A 1 246 ? 13.077 -9.836 -32.767 1.00 87.62 246 ARG A C 1
ATOM 1859 O O . ARG A 1 246 ? 14.063 -9.838 -33.493 1.00 87.62 246 ARG A O 1
ATOM 1866 N N . ARG A 1 247 ? 12.063 -10.696 -32.912 1.00 83.88 247 ARG A N 1
ATOM 1867 C CA . ARG A 1 247 ? 11.994 -11.690 -33.999 1.00 83.88 247 ARG A CA 1
ATOM 1868 C C . ARG A 1 247 ? 11.761 -11.033 -35.354 1.00 83.88 247 ARG A C 1
ATOM 1870 O O . ARG A 1 247 ? 12.312 -11.499 -36.339 1.00 83.88 247 ARG A O 1
ATOM 1877 N N . ASP A 1 248 ? 11.019 -9.931 -35.370 1.00 79.19 248 ASP A N 1
ATOM 1878 C CA . ASP A 1 248 ? 10.725 -9.171 -36.588 1.00 79.19 248 ASP A CA 1
ATOM 1879 C C . ASP A 1 248 ? 11.856 -8.197 -36.982 1.00 79.19 248 ASP A C 1
ATOM 1881 O O . ASP A 1 248 ? 11.786 -7.535 -38.019 1.00 79.19 248 ASP A O 1
ATOM 1885 N N . HIS A 1 249 ? 12.906 -8.070 -36.160 1.00 73.31 249 HIS A N 1
ATOM 1886 C CA . HIS A 1 249 ? 14.001 -7.142 -36.421 1.00 73.31 249 HIS A CA 1
ATOM 1887 C C . HIS A 1 249 ? 14.917 -7.671 -37.541 1.00 73.31 249 HIS A C 1
ATOM 1889 O O . HIS A 1 249 ? 15.400 -8.797 -37.443 1.00 73.31 249 HIS A O 1
ATOM 1895 N N . PRO A 1 250 ? 15.255 -6.862 -38.564 1.00 67.00 250 PRO A N 1
ATOM 1896 C CA . PRO A 1 250 ? 15.967 -7.326 -39.760 1.00 67.00 250 PRO A CA 1
ATOM 1897 C C . PRO A 1 250 ? 17.372 -7.886 -39.494 1.00 67.00 250 PRO A C 1
ATOM 1899 O O . PRO A 1 250 ? 17.858 -8.679 -40.284 1.00 67.00 250 PRO A O 1
ATOM 1902 N N . LEU A 1 251 ? 18.020 -7.527 -38.377 1.00 64.56 251 LEU A N 1
ATOM 1903 C CA . LEU A 1 251 ? 19.300 -8.138 -37.974 1.00 64.56 251 LEU A CA 1
ATOM 1904 C C . LEU A 1 251 ? 19.164 -9.523 -37.307 1.00 64.56 251 LEU A C 1
ATOM 1906 O O . LEU A 1 251 ? 20.178 -10.167 -37.051 1.00 64.56 251 LEU A O 1
ATOM 1910 N N . ALA A 1 252 ? 17.951 -9.962 -36.964 1.00 59.91 252 ALA A N 1
ATOM 1911 C CA . ALA A 1 252 ? 17.704 -11.259 -36.332 1.00 59.91 252 ALA A CA 1
ATOM 1912 C C . ALA A 1 252 ? 17.380 -12.374 -37.341 1.00 59.91 252 ALA A C 1
ATOM 1914 O O . ALA A 1 252 ? 17.327 -13.536 -36.940 1.00 59.91 252 ALA A O 1
ATOM 1915 N N . ASP A 1 253 ? 17.195 -12.039 -38.622 1.00 56.47 253 ASP A N 1
ATOM 1916 C CA . ASP A 1 253 ? 17.066 -13.009 -39.706 1.00 56.47 253 ASP A CA 1
ATOM 1917 C C . ASP A 1 253 ? 18.410 -13.133 -40.447 1.00 56.47 253 ASP A C 1
ATOM 1919 O O . ASP A 1 253 ? 18.739 -12.272 -41.261 1.00 56.47 253 ASP A O 1
ATOM 1923 N N . PRO A 1 254 ? 19.223 -14.173 -40.176 1.00 59.78 254 PRO A N 1
ATOM 1924 C CA . PRO A 1 254 ? 20.485 -14.391 -40.885 1.00 59.78 254 PRO A CA 1
ATOM 1925 C C . PRO A 1 254 ? 20.284 -14.835 -42.347 1.00 59.78 254 PRO A C 1
ATOM 1927 O O . PRO A 1 254 ? 21.265 -15.106 -43.036 1.00 59.78 254 PRO A O 1
ATOM 1930 N N . SER A 1 255 ? 19.033 -14.965 -42.800 1.00 60.12 255 SER A N 1
ATOM 1931 C CA . SER A 1 255 ? 18.645 -15.545 -44.089 1.00 60.12 255 SER A CA 1
ATOM 1932 C C . SER A 1 255 ? 18.287 -14.499 -45.155 1.00 60.12 255 SER A C 1
ATOM 1934 O O . SER A 1 255 ? 17.907 -14.891 -46.260 1.00 60.12 255 SER A O 1
ATOM 1936 N N . ARG A 1 256 ? 18.370 -13.198 -44.839 1.00 51.34 256 ARG A N 1
ATOM 1937 C CA . ARG A 1 256 ? 18.006 -12.091 -45.738 1.00 51.34 256 ARG A CA 1
ATOM 1938 C C . ARG A 1 256 ? 19.202 -11.247 -46.161 1.00 51.34 256 ARG A C 1
ATOM 1940 O O . ARG A 1 256 ? 20.063 -10.965 -45.301 1.00 51.34 256 ARG A O 1
#